Protein AF-A0ABD1DSJ3-F1 (afdb_monomer_lite)

Sequence (223 aa):
MASSSHGDGMSPSNWWNGEETVTYLQLLPKNRGSLLPKNPFIVSKSIQQHCGKIDNAYVEGKGTSMVLKVRGKRQVTALLKLTKLIDGTEIDILEHESKNQMRGVVSCGRSLDCTDEEILEGMKDQNVIARTCPKYIEEQEIAKIRQDQDVSFGEARRIFNAKHIQTYASTVNSESAVQQRLANAQKEESETVKALRQELAATKKALAELSGTLKELAQAKNA

pLDDT: mean 83.4, std 15.11, range [30.86, 97.12]

Structure (mmCIF, N/CA/C/O backbone):
data_AF-A0ABD1DSJ3-F1
#
_entry.id   AF-A0ABD1DSJ3-F1
#
loop_
_atom_site.group_PDB
_atom_site.id
_atom_site.type_symbol
_atom_site.label_atom_id
_atom_site.label_alt_id
_atom_site.label_comp_id
_atom_site.label_asym_id
_atom_site.label_entity_id
_atom_site.label_seq_id
_atom_site.pdbx_PDB_ins_code
_atom_site.Cartn_x
_atom_site.Cartn_y
_atom_site.Cartn_z
_atom_site.occupancy
_atom_site.B_iso_or_equiv
_atom_site.auth_seq_id
_atom_site.auth_comp_id
_atom_site.auth_asym_id
_atom_site.auth_atom_id
_atom_site.pdbx_PDB_model_num
ATOM 1 N N . MET A 1 1 ? -32.903 -41.858 -26.403 1.00 36.72 1 MET A N 1
ATOM 2 C CA . MET A 1 1 ? -33.315 -40.517 -25.942 1.00 36.72 1 MET A CA 1
ATOM 3 C C . MET A 1 1 ? -32.481 -40.193 -24.714 1.00 36.72 1 MET A C 1
ATOM 5 O O . MET A 1 1 ? -32.812 -40.645 -23.631 1.00 36.72 1 MET A O 1
ATOM 9 N N . ALA A 1 2 ? -31.322 -39.561 -24.908 1.00 30.86 2 ALA A N 1
ATOM 10 C CA . ALA A 1 2 ? -30.433 -39.188 -23.812 1.00 30.86 2 ALA A CA 1
ATOM 11 C C . ALA A 1 2 ? -30.796 -37.767 -23.376 1.00 30.86 2 ALA A C 1
ATOM 13 O O . ALA A 1 2 ? -30.590 -36.811 -24.119 1.00 30.86 2 ALA A O 1
ATOM 14 N N . SER A 1 3 ? -31.417 -37.652 -22.207 1.00 31.30 3 SER A N 1
ATOM 15 C CA . SER A 1 3 ? -31.731 -36.384 -21.559 1.00 31.30 3 SER A CA 1
ATOM 16 C C . SER A 1 3 ? -30.448 -35.790 -20.979 1.00 31.30 3 SER A C 1
ATOM 18 O O . SER A 1 3 ? -29.987 -36.206 -19.917 1.00 31.30 3 SER A O 1
ATOM 20 N N . SER A 1 4 ? -29.856 -34.832 -21.689 1.00 33.75 4 SER A N 1
ATOM 21 C CA . SER A 1 4 ? -28.769 -33.999 -21.176 1.00 33.75 4 SER A CA 1
ATOM 22 C C . SER A 1 4 ? -29.332 -33.013 -20.155 1.00 33.75 4 SER A C 1
ATOM 24 O O . SER A 1 4 ? -29.835 -31.947 -20.517 1.00 33.75 4 SER A O 1
ATOM 26 N N . SER A 1 5 ? -29.254 -33.377 -18.875 1.00 35.75 5 SER A N 1
ATOM 27 C CA . SER A 1 5 ? -29.409 -32.441 -17.765 1.00 35.75 5 SER A CA 1
ATOM 28 C C . SER A 1 5 ? -28.313 -31.384 -17.886 1.00 35.75 5 SER A C 1
ATOM 30 O O . SER A 1 5 ? -27.146 -31.644 -17.585 1.00 35.75 5 SER A O 1
ATOM 32 N N . HIS A 1 6 ? -28.686 -30.214 -18.398 1.00 38.00 6 HIS A N 1
ATOM 33 C CA . HIS A 1 6 ? -27.866 -29.018 -18.308 1.00 38.00 6 HIS A CA 1
ATOM 34 C C . HIS A 1 6 ? -27.678 -28.740 -16.819 1.00 38.00 6 HIS A C 1
ATOM 36 O O . HIS A 1 6 ? -28.652 -28.501 -16.113 1.00 38.00 6 HIS A O 1
ATOM 42 N N . GLY A 1 7 ? -26.442 -28.872 -16.336 1.00 33.94 7 GLY A N 1
ATOM 43 C CA . GLY A 1 7 ? -26.095 -28.468 -14.983 1.00 33.94 7 GLY A CA 1
ATOM 44 C C . GLY A 1 7 ? -26.404 -26.987 -14.851 1.00 33.94 7 GLY A C 1
ATOM 45 O O . GLY A 1 7 ? -25.761 -26.169 -15.509 1.00 33.94 7 GLY A O 1
ATOM 46 N N . ASP A 1 8 ? -27.424 -26.676 -14.055 1.00 39.62 8 ASP A N 1
ATOM 47 C CA . ASP A 1 8 ? -27.774 -25.317 -13.687 1.00 39.62 8 ASP A CA 1
ATOM 48 C C . ASP A 1 8 ? -26.516 -24.601 -13.201 1.00 39.62 8 ASP A C 1
ATOM 50 O O . ASP A 1 8 ? -25.846 -25.024 -12.252 1.00 39.62 8 ASP A O 1
ATOM 54 N N . GLY A 1 9 ? -26.171 -23.532 -13.918 1.00 41.00 9 GLY A N 1
ATOM 55 C CA . GLY A 1 9 ? -25.080 -22.649 -13.562 1.00 41.00 9 GLY A CA 1
ATOM 56 C C . GLY A 1 9 ? -25.275 -22.180 -12.128 1.00 41.00 9 GLY A C 1
ATOM 57 O O . GLY A 1 9 ? -26.295 -21.584 -11.786 1.00 41.00 9 GLY A O 1
ATOM 58 N N . MET A 1 10 ? -24.291 -22.469 -11.281 1.00 35.69 10 MET A N 1
ATOM 59 C CA . MET A 1 10 ? -24.248 -21.961 -9.918 1.00 35.69 10 MET A CA 1
ATOM 60 C C . MET A 1 10 ? -24.336 -20.432 -9.964 1.00 35.69 10 MET A C 1
ATOM 62 O O . MET A 1 10 ? -23.435 -19.763 -10.469 1.00 35.69 10 MET A O 1
ATOM 66 N N . SER A 1 11 ? -25.436 -19.884 -9.446 1.00 42.69 11 SER A N 1
ATOM 67 C CA . SER A 1 11 ? -25.604 -18.444 -9.259 1.00 42.69 11 SER A CA 1
ATOM 68 C C . SER A 1 11 ? -24.474 -17.900 -8.362 1.00 42.69 11 SER A C 1
ATOM 70 O O . SER A 1 11 ? -24.258 -18.451 -7.275 1.00 42.69 11 SER A O 1
ATOM 72 N N . PRO A 1 12 ? -23.783 -16.805 -8.744 1.00 43.81 12 PRO A N 1
ATOM 73 C CA . PRO A 1 12 ? -22.725 -16.172 -7.941 1.00 43.81 12 PRO A CA 1
ATOM 74 C C . PRO A 1 12 ? -23.177 -15.716 -6.544 1.00 43.81 12 PRO A C 1
ATOM 76 O O . PRO A 1 12 ? -22.347 -15.446 -5.676 1.00 43.81 12 PRO A O 1
ATOM 79 N N . SER A 1 13 ? -24.491 -15.646 -6.306 1.00 46.03 13 SER A N 1
ATOM 80 C CA . SER A 1 13 ? -25.087 -15.218 -5.039 1.00 46.03 13 SER A CA 1
ATOM 81 C C . SER A 1 13 ? -24.743 -16.120 -3.848 1.00 46.03 13 SER A C 1
ATOM 83 O O . SER A 1 13 ? -24.846 -15.669 -2.714 1.00 46.03 13 SER A O 1
ATOM 85 N N . ASN A 1 14 ? -24.306 -17.367 -4.070 1.00 38.97 14 ASN A N 1
ATOM 86 C CA . ASN A 1 14 ? -24.022 -18.311 -2.982 1.00 38.97 14 ASN A CA 1
ATOM 87 C C . ASN A 1 14 ? -22.562 -18.333 -2.496 1.00 38.97 14 ASN A C 1
ATOM 89 O O . ASN A 1 14 ? -22.267 -19.051 -1.543 1.00 38.97 14 ASN A O 1
ATOM 93 N N . TRP A 1 15 ? -21.650 -17.543 -3.077 1.00 44.47 15 TRP A N 1
ATOM 94 C CA . TRP A 1 15 ? -20.267 -17.420 -2.571 1.00 44.47 15 TRP A CA 1
ATOM 95 C C . TRP A 1 15 ? -20.141 -16.497 -1.345 1.00 44.47 15 TRP A C 1
ATOM 97 O O . TRP A 1 15 ? -19.102 -16.483 -0.696 1.00 44.47 15 TRP A O 1
ATOM 107 N N . TRP A 1 16 ? -21.205 -15.762 -1.009 1.00 47.31 16 TRP A N 1
ATOM 108 C CA . TRP A 1 16 ? -21.238 -14.739 0.047 1.00 47.31 16 TRP A CA 1
ATOM 109 C C . TRP A 1 16 ? -22.255 -15.022 1.160 1.00 47.31 16 TRP A C 1
ATOM 111 O O . TRP A 1 16 ? -22.590 -14.140 1.952 1.00 47.31 16 TRP A O 1
ATOM 121 N N . ASN A 1 17 ? -22.767 -16.248 1.245 1.00 37.56 17 ASN A N 1
ATOM 122 C CA . ASN A 1 17 ? -23.779 -16.584 2.238 1.00 37.56 17 ASN A CA 1
ATOM 123 C C . ASN A 1 17 ? -23.143 -16.842 3.614 1.00 37.56 17 ASN A C 1
ATOM 125 O O . ASN A 1 17 ? -22.767 -17.966 3.934 1.00 37.56 17 ASN A O 1
ATOM 129 N N . GLY A 1 18 ? -23.095 -15.798 4.448 1.00 43.25 18 GLY A N 1
ATOM 130 C CA . GLY A 1 18 ? -23.220 -15.946 5.904 1.00 43.25 18 GLY A CA 1
ATOM 131 C C . GLY A 1 18 ? -21.980 -15.732 6.774 1.00 43.25 18 GLY A C 1
ATOM 132 O O . GLY A 1 18 ? -22.093 -15.900 7.986 1.00 43.25 18 GLY A O 1
ATOM 133 N N . GLU A 1 19 ? -20.826 -15.335 6.235 1.00 50.72 19 GLU A N 1
ATOM 134 C CA . GLU A 1 19 ? -19.714 -14.915 7.097 1.00 50.72 19 GLU A CA 1
ATOM 135 C C . GLU A 1 19 ? -19.927 -13.479 7.589 1.00 50.72 19 GLU A C 1
ATOM 137 O O . GLU A 1 19 ? -20.197 -12.565 6.808 1.00 50.72 19 GLU A O 1
ATOM 142 N N . GLU A 1 20 ? -19.804 -13.275 8.903 1.00 58.31 20 GLU A N 1
ATOM 143 C CA . GLU A 1 20 ? -19.698 -11.947 9.505 1.00 58.31 20 GLU A CA 1
ATOM 144 C C . GLU A 1 20 ? -18.708 -11.096 8.699 1.00 58.31 20 GLU A C 1
ATOM 146 O O . GLU A 1 20 ? -17.534 -11.449 8.562 1.00 58.31 20 GLU A O 1
ATOM 151 N N . THR A 1 21 ? -19.200 -9.990 8.136 1.00 75.81 21 THR A N 1
ATOM 152 C CA . THR A 1 21 ? -18.418 -9.107 7.271 1.00 75.81 21 THR A CA 1
ATOM 153 C C . THR A 1 21 ? -17.174 -8.635 8.012 1.00 75.81 21 THR A C 1
ATOM 155 O O . THR A 1 21 ? -17.276 -7.885 8.984 1.00 75.81 21 THR A O 1
ATOM 158 N N . VAL A 1 22 ? -16.001 -9.072 7.556 1.00 87.62 22 VAL A N 1
ATOM 159 C CA . VAL A 1 22 ? -14.725 -8.612 8.098 1.00 87.62 22 VAL A CA 1
ATOM 160 C C . VAL A 1 22 ? -14.498 -7.171 7.649 1.00 87.62 22 VAL A C 1
ATOM 162 O O . VAL A 1 22 ? -14.456 -6.891 6.455 1.00 87.62 22 VAL A O 1
ATOM 165 N N . THR A 1 23 ? -14.301 -6.268 8.601 1.00 91.81 23 THR A N 1
ATOM 166 C CA . THR A 1 23 ? -13.900 -4.883 8.361 1.00 91.81 23 THR A CA 1
ATOM 167 C C . THR A 1 23 ? -12.488 -4.671 8.884 1.00 91.81 23 THR A C 1
ATOM 169 O O . THR A 1 23 ? -12.152 -5.033 10.017 1.00 91.81 23 THR A O 1
ATOM 172 N N . TYR A 1 24 ? -11.655 -4.067 8.050 1.00 94.19 24 TYR A N 1
ATOM 173 C CA . TYR A 1 24 ? -10.329 -3.599 8.405 1.00 94.19 24 TYR A CA 1
ATOM 174 C C . TYR A 1 24 ? -10.412 -2.123 8.783 1.00 94.19 24 TYR A C 1
ATOM 176 O O . TYR A 1 24 ? -10.890 -1.291 8.011 1.00 94.19 24 TYR A O 1
ATOM 184 N N . LEU A 1 25 ? -9.938 -1.798 9.979 1.00 95.00 25 LEU A N 1
ATOM 185 C CA . LEU A 1 25 ? -9.778 -0.429 10.450 1.00 95.00 25 LEU A CA 1
ATOM 186 C C . LEU A 1 25 ? -8.294 -0.090 10.530 1.00 95.00 25 LEU A C 1
ATOM 188 O O . LEU A 1 25 ? -7.461 -0.969 10.761 1.00 95.00 25 LEU A O 1
ATOM 192 N N . GLN A 1 26 ? -7.974 1.182 10.364 1.00 94.38 26 GLN A N 1
ATOM 193 C CA . GLN A 1 26 ? -6.635 1.719 10.506 1.00 94.38 26 GLN A CA 1
ATOM 194 C C . GLN A 1 26 ? -6.604 2.664 11.704 1.00 94.38 26 GLN A C 1
ATOM 196 O O . GLN A 1 26 ? -7.347 3.640 11.764 1.00 94.38 26 GLN A O 1
ATOM 201 N N . LEU A 1 27 ? -5.752 2.340 12.670 1.00 93.00 27 LEU A N 1
ATOM 202 C CA . LEU A 1 27 ? -5.469 3.147 13.845 1.00 93.00 27 LEU A CA 1
ATOM 203 C C . LEU A 1 27 ? -4.262 4.030 13.535 1.00 93.00 27 LEU A C 1
ATOM 205 O O . LEU A 1 27 ? -3.165 3.534 13.248 1.00 93.00 27 LEU A O 1
ATOM 209 N N . LEU A 1 28 ? -4.486 5.335 13.601 1.00 92.12 28 LEU A N 1
ATOM 210 C CA . LEU A 1 28 ? -3.524 6.382 13.300 1.00 92.12 28 LEU A CA 1
ATOM 211 C C . LEU A 1 28 ? -3.306 7.258 14.539 1.00 92.12 28 LEU A C 1
ATOM 213 O O . LEU A 1 28 ? -4.241 7.494 15.302 1.00 92.12 28 LEU A O 1
ATOM 217 N N . PRO A 1 29 ? -2.090 7.766 14.768 1.00 91.12 29 PRO A N 1
ATOM 218 C CA . PRO A 1 29 ? -1.880 8.828 15.734 1.00 91.12 29 PRO A CA 1
ATOM 219 C C . PRO A 1 29 ? -2.499 10.119 15.193 1.00 91.12 29 PRO A C 1
ATOM 221 O O . PRO A 1 29 ? -2.326 10.455 14.021 1.00 91.12 29 PRO A O 1
ATOM 224 N N . LYS A 1 30 ? -3.173 10.877 16.059 1.00 88.38 30 LYS A N 1
ATOM 225 C CA . LYS A 1 30 ? -3.840 12.124 15.654 1.00 88.38 30 LYS A CA 1
ATOM 226 C C . LYS A 1 30 ? -2.862 13.195 15.159 1.00 88.38 30 LYS A C 1
ATOM 228 O O . LYS A 1 30 ? -3.183 14.008 14.296 1.00 88.38 30 LYS A O 1
ATOM 233 N N . ASN A 1 31 ? -1.641 13.195 15.694 1.00 86.06 31 ASN A N 1
ATOM 234 C CA . ASN A 1 31 ? -0.585 14.089 15.236 1.00 86.06 31 ASN A CA 1
ATOM 235 C C . ASN A 1 31 ? 0.189 13.443 14.074 1.00 86.06 31 ASN A C 1
ATOM 237 O O . ASN A 1 31 ? 0.881 12.437 14.268 1.00 86.06 31 ASN A O 1
ATOM 241 N N . ARG A 1 32 ? 0.075 14.019 12.868 1.00 72.88 32 ARG A N 1
ATOM 242 C CA . ARG A 1 32 ? 0.749 13.505 11.664 1.00 72.88 32 ARG A CA 1
ATOM 243 C C . ARG A 1 32 ? 2.266 13.495 11.879 1.00 72.88 32 ARG A C 1
ATOM 245 O O . ARG A 1 32 ? 2.878 14.541 12.053 1.00 72.88 32 ARG A O 1
ATOM 252 N N . GLY A 1 33 ? 2.862 12.304 11.837 1.00 71.31 33 GLY A N 1
ATOM 253 C CA . GLY A 1 33 ? 4.301 12.090 12.039 1.00 71.31 33 GLY A CA 1
ATOM 254 C C . GLY A 1 33 ? 4.685 11.587 13.434 1.00 71.31 33 GLY A C 1
ATOM 255 O O . GLY A 1 33 ? 5.832 11.191 13.631 1.00 71.31 33 GLY A O 1
ATOM 256 N N . SER A 1 34 ? 3.742 11.534 14.382 1.00 78.38 34 SER A N 1
ATOM 257 C CA . SER A 1 34 ? 3.947 10.790 15.628 1.00 78.38 34 SER A CA 1
ATOM 258 C C . SER A 1 34 ? 3.938 9.284 15.361 1.00 78.38 34 SER A C 1
ATOM 260 O O . SER A 1 34 ? 3.337 8.809 14.400 1.00 78.38 34 SER A O 1
ATOM 262 N N . LEU A 1 35 ? 4.603 8.526 16.229 1.00 80.44 35 LEU A N 1
ATOM 263 C CA . LEU A 1 35 ? 4.524 7.069 16.248 1.00 80.44 35 LEU A CA 1
ATOM 264 C C . LEU A 1 35 ? 3.465 6.622 17.249 1.00 80.44 35 LEU A C 1
ATOM 266 O O . LEU A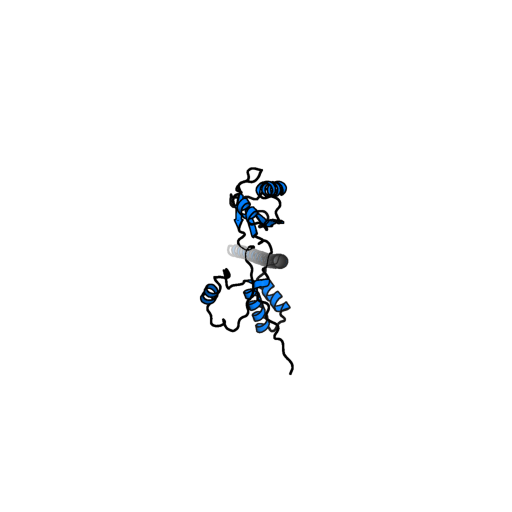 1 35 ? 3.175 7.325 18.222 1.00 80.44 35 LEU A O 1
ATOM 270 N N . LEU A 1 36 ? 2.914 5.435 17.018 1.00 83.44 36 LEU A N 1
ATOM 271 C CA . LEU A 1 36 ? 2.079 4.772 18.008 1.00 83.44 36 LEU A CA 1
ATOM 272 C C . LEU A 1 36 ? 2.926 4.284 19.193 1.00 83.44 36 LEU A C 1
ATOM 274 O O . LEU A 1 36 ? 4.138 4.075 19.042 1.00 83.44 36 LEU A O 1
ATOM 278 N N . PRO A 1 37 ? 2.315 4.079 20.376 1.00 82.94 37 PRO A N 1
ATOM 279 C CA . PRO A 1 37 ? 3.025 3.551 21.529 1.00 82.94 37 PRO A CA 1
ATOM 280 C C . PRO A 1 37 ? 3.753 2.253 21.170 1.00 82.94 37 PRO A C 1
ATOM 282 O O . PRO A 1 37 ? 3.149 1.298 20.685 1.00 82.94 37 PRO A O 1
ATOM 285 N N . LYS A 1 38 ? 5.062 2.194 21.452 1.00 81.81 38 LYS A N 1
ATOM 286 C CA . LYS A 1 38 ? 5.886 1.000 21.180 1.00 81.81 38 LYS A CA 1
ATOM 287 C C . LYS A 1 38 ? 5.405 -0.235 21.948 1.00 81.81 38 LYS A C 1
ATOM 289 O O . LYS A 1 38 ? 5.757 -1.352 21.588 1.00 81.81 38 LYS A O 1
ATOM 294 N N . ASN A 1 39 ? 4.641 -0.033 23.024 1.00 87.00 39 ASN A N 1
ATOM 295 C CA . ASN A 1 39 ? 4.123 -1.107 23.852 1.00 87.00 39 ASN A CA 1
ATOM 296 C C . ASN A 1 39 ? 2.794 -1.656 23.282 1.00 87.00 39 ASN A C 1
ATOM 298 O O . ASN A 1 39 ? 1.761 -0.987 23.392 1.00 87.00 39 ASN A O 1
ATOM 302 N N . PRO A 1 40 ? 2.768 -2.899 22.762 1.00 86.31 40 PRO A N 1
ATOM 303 C CA . PRO A 1 40 ? 1.563 -3.494 22.182 1.00 86.31 40 PRO A CA 1
ATOM 304 C C . PRO A 1 40 ? 0.466 -3.773 23.223 1.00 86.31 40 PRO A C 1
ATOM 306 O O . PRO A 1 40 ? -0.715 -3.877 22.877 1.00 86.31 40 PRO A O 1
ATOM 309 N N . PHE A 1 41 ? 0.817 -3.872 24.510 1.00 90.12 41 PHE A N 1
ATOM 310 C CA . PHE A 1 41 ? -0.150 -4.094 25.585 1.00 90.12 41 PHE A CA 1
ATOM 311 C C . PHE A 1 41 ? -1.022 -2.869 25.858 1.00 90.12 41 PHE A C 1
ATOM 313 O O . PHE A 1 41 ? -2.157 -3.028 26.295 1.00 90.12 41 PHE A O 1
ATOM 320 N N . ILE A 1 42 ? -0.528 -1.660 25.569 1.00 90.56 42 ILE A N 1
ATOM 321 C CA . ILE A 1 42 ? -1.322 -0.429 25.695 1.00 90.56 42 ILE A CA 1
ATOM 322 C C . ILE A 1 42 ? -2.456 -0.453 24.677 1.00 90.56 42 ILE A C 1
ATOM 324 O O . ILE A 1 42 ? -3.624 -0.289 25.032 1.00 90.56 42 ILE A O 1
ATOM 328 N N . VAL A 1 43 ? -2.114 -0.726 23.418 1.00 90.25 43 VAL A N 1
ATOM 329 C CA . VAL A 1 43 ? -3.083 -0.758 22.321 1.00 90.25 43 VAL A CA 1
ATOM 330 C C . VAL A 1 43 ? -4.068 -1.913 22.507 1.00 90.25 43 VAL A C 1
ATOM 332 O O . VAL A 1 43 ? -5.277 -1.699 22.476 1.00 90.25 43 VAL A O 1
ATOM 335 N N . SER A 1 44 ? -3.577 -3.124 22.789 1.00 91.50 44 SER A N 1
ATOM 336 C CA . SER A 1 44 ? -4.445 -4.298 22.967 1.00 91.50 44 SER A CA 1
ATOM 337 C C . SER A 1 44 ? -5.393 -4.173 24.161 1.00 91.50 44 SER A C 1
ATOM 339 O O . SER A 1 44 ? -6.576 -4.461 23.999 1.00 91.50 44 SER A O 1
ATOM 341 N N . LYS A 1 45 ? -4.934 -3.684 25.325 1.00 92.56 45 LYS A N 1
ATOM 342 C CA . LYS A 1 45 ? -5.820 -3.435 26.477 1.00 92.56 45 LYS A CA 1
ATOM 343 C C . LYS A 1 45 ? -6.841 -2.337 26.190 1.00 92.56 45 LYS A C 1
ATOM 345 O O . LYS A 1 45 ? -8.005 -2.520 26.530 1.00 92.56 45 LYS A O 1
ATOM 350 N N . SER A 1 46 ? -6.440 -1.244 25.534 1.00 92.44 46 SER A N 1
ATOM 351 C CA . SER A 1 46 ? -7.374 -0.166 25.161 1.00 92.44 46 SER A CA 1
ATOM 352 C C . SER A 1 46 ? -8.500 -0.685 24.266 1.00 92.44 46 SER A C 1
ATOM 354 O O . SER A 1 46 ? -9.675 -0.434 24.524 1.00 92.44 46 SER A O 1
ATOM 356 N N . ILE A 1 47 ? -8.145 -1.467 23.243 1.00 92.88 47 ILE A N 1
ATOM 357 C CA . ILE A 1 47 ? -9.104 -2.076 22.314 1.00 92.88 47 ILE A CA 1
ATOM 358 C C . ILE A 1 47 ? -9.996 -3.081 23.050 1.00 92.88 47 ILE A C 1
ATOM 360 O O . ILE A 1 47 ? -11.221 -3.015 22.944 1.00 92.88 47 ILE A O 1
ATOM 364 N N . GLN A 1 48 ? -9.400 -3.978 23.840 1.00 93.06 48 GLN A N 1
ATOM 365 C CA . GLN A 1 48 ? -10.135 -5.010 24.569 1.00 93.06 48 GLN A CA 1
ATOM 366 C C . GLN A 1 48 ? -11.134 -4.414 25.567 1.00 93.06 48 GLN A C 1
ATOM 368 O O . GLN A 1 48 ? -12.241 -4.933 25.696 1.00 93.06 48 GLN A O 1
ATOM 373 N N . GLN A 1 49 ? -10.774 -3.316 26.236 1.00 91.44 49 GLN A N 1
ATOM 374 C CA . GLN A 1 49 ? -11.662 -2.600 27.149 1.00 91.44 49 GLN A CA 1
ATOM 375 C C . GLN A 1 49 ? -12.844 -1.943 26.422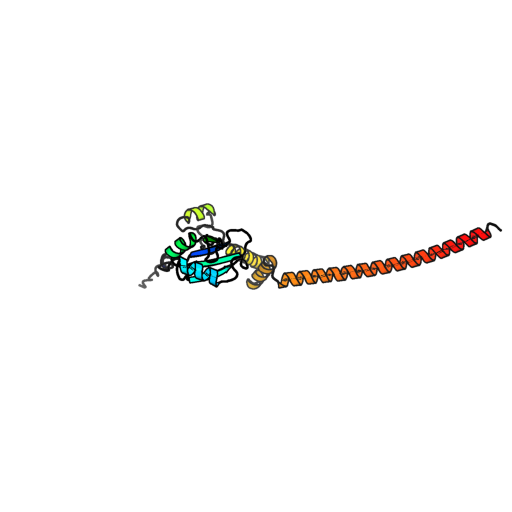 1.00 91.44 49 GLN A C 1
ATOM 377 O O . GLN A 1 49 ? -13.937 -1.887 26.979 1.00 91.44 49 GLN A O 1
ATOM 382 N N . HIS A 1 50 ? -12.647 -1.449 25.195 1.00 88.88 50 HIS A N 1
ATOM 383 C CA . HIS A 1 50 ? -13.679 -0.702 24.477 1.00 88.88 50 HIS A CA 1
ATOM 384 C C . HIS A 1 50 ? -14.640 -1.585 23.664 1.00 88.88 50 HIS A C 1
ATOM 386 O O . HIS A 1 50 ? -15.843 -1.330 23.646 1.00 88.88 50 HIS A O 1
ATOM 392 N N . CYS A 1 51 ? -14.138 -2.627 22.991 1.00 89.56 51 CYS A N 1
ATOM 393 C CA . CYS A 1 51 ? -14.946 -3.470 22.097 1.00 89.56 51 CYS A CA 1
ATOM 394 C C . CYS A 1 51 ? -14.796 -4.984 22.328 1.00 89.56 51 CYS A C 1
ATOM 396 O O . CYS A 1 51 ? -15.346 -5.783 21.562 1.00 89.56 51 CYS A O 1
ATOM 398 N N . GLY A 1 52 ? -14.050 -5.404 23.351 1.00 89.62 52 GLY A N 1
ATOM 399 C CA . GLY A 1 52 ? -13.730 -6.810 23.586 1.00 89.62 52 GLY A CA 1
ATOM 400 C C . GLY A 1 52 ? -12.650 -7.347 22.644 1.00 89.62 52 GLY A C 1
ATOM 401 O O . GLY A 1 52 ? -11.906 -6.600 22.008 1.00 89.62 52 GLY A O 1
ATOM 402 N N . LYS A 1 53 ? -12.539 -8.677 22.569 1.00 91.06 53 LYS A N 1
ATOM 403 C CA . LYS A 1 53 ? -11.540 -9.351 21.730 1.00 91.06 53 LYS A CA 1
ATOM 404 C C . LYS A 1 53 ? -11.861 -9.145 20.242 1.00 91.06 53 LYS A C 1
ATOM 406 O O . LYS A 1 53 ? -12.983 -9.399 19.809 1.00 91.06 53 LYS A O 1
ATOM 411 N N . ILE A 1 54 ? -10.860 -8.713 19.480 1.00 92.56 54 ILE A N 1
ATOM 412 C CA . ILE A 1 54 ? -10.908 -8.588 18.014 1.00 92.56 54 ILE A CA 1
ATOM 413 C C . ILE A 1 54 ? -10.222 -9.787 17.340 1.00 92.56 54 ILE A C 1
ATOM 415 O O . ILE A 1 54 ? -9.531 -10.554 18.012 1.00 92.56 54 ILE A O 1
ATOM 419 N N . ASP A 1 55 ? -10.414 -9.951 16.026 1.00 91.50 55 ASP A N 1
ATOM 420 C CA . ASP A 1 55 ? -9.881 -11.093 15.264 1.00 91.50 55 ASP A CA 1
ATOM 421 C C . ASP A 1 55 ? -8.352 -11.017 15.160 1.00 91.50 55 ASP A C 1
ATOM 423 O O . ASP A 1 55 ? -7.650 -11.965 15.507 1.00 91.50 55 ASP A O 1
ATOM 427 N N . ASN A 1 56 ? -7.820 -9.872 14.716 1.00 91.31 56 ASN A N 1
ATOM 428 C CA . ASN A 1 56 ? -6.376 -9.671 14.611 1.00 91.31 56 ASN A CA 1
ATOM 429 C C . ASN A 1 56 ? -5.989 -8.184 14.653 1.00 91.31 56 ASN A C 1
ATOM 431 O O . ASN A 1 56 ? -6.779 -7.324 14.267 1.00 91.31 56 ASN A O 1
ATOM 435 N N . ALA A 1 57 ? -4.758 -7.887 15.066 1.00 92.00 57 ALA A N 1
ATOM 436 C CA . ALA A 1 57 ? -4.160 -6.562 14.960 1.00 92.00 57 ALA A CA 1
ATOM 437 C C . ALA A 1 57 ? -2.668 -6.667 14.635 1.00 92.00 57 ALA A C 1
ATOM 439 O O . ALA A 1 57 ? -1.949 -7.451 15.253 1.00 92.00 57 ALA A O 1
ATOM 440 N N . TYR A 1 58 ? -2.195 -5.860 13.689 1.00 91.81 58 TYR A N 1
ATOM 441 C CA . TYR A 1 58 ? -0.783 -5.827 13.307 1.00 91.81 58 TYR A CA 1
ATOM 442 C C . TYR A 1 58 ? -0.346 -4.420 12.900 1.00 91.81 58 TYR A C 1
ATOM 444 O O . TYR A 1 58 ? -1.162 -3.552 12.607 1.00 91.81 58 TYR A O 1
ATOM 452 N N . VAL A 1 59 ? 0.962 -4.185 12.911 1.00 90.44 59 VAL A N 1
ATOM 453 C CA . VAL A 1 59 ? 1.558 -2.878 12.617 1.00 90.44 59 VAL A CA 1
ATOM 454 C C . VAL A 1 59 ? 1.705 -2.674 11.108 1.00 90.44 59 VAL A C 1
ATOM 456 O O . VAL A 1 59 ? 2.090 -3.594 10.388 1.00 90.44 59 VAL A O 1
ATOM 459 N N . GLU A 1 60 ? 1.450 -1.457 10.636 1.00 89.88 60 GLU A N 1
ATOM 460 C CA . GLU A 1 60 ? 1.613 -1.030 9.246 1.00 89.88 60 GLU A CA 1
ATOM 461 C C . GLU A 1 60 ? 2.431 0.275 9.169 1.00 89.88 60 GLU A C 1
ATOM 463 O O . GLU A 1 60 ? 2.600 1.002 10.152 1.00 89.88 60 GLU A O 1
ATOM 468 N N . GLY A 1 61 ? 3.033 0.554 8.009 1.00 82.06 61 GLY A N 1
ATOM 469 C CA . GLY A 1 61 ? 3.773 1.803 7.788 1.00 82.06 61 GLY A CA 1
ATOM 470 C C . GLY A 1 61 ? 5.021 1.968 8.665 1.00 82.06 61 GLY A C 1
ATOM 471 O O . GLY A 1 61 ? 5.323 3.069 9.106 1.00 82.06 61 GLY A O 1
ATOM 472 N N . LYS A 1 62 ? 5.757 0.884 8.951 1.00 81.44 62 LYS A N 1
ATOM 473 C CA . LYS A 1 62 ? 6.946 0.892 9.836 1.00 81.44 62 LYS A CA 1
ATOM 474 C C . LYS A 1 62 ? 6.659 1.382 11.271 1.00 81.44 62 LYS A C 1
ATOM 476 O O . LYS A 1 62 ? 7.559 1.900 11.926 1.00 81.44 62 LYS A O 1
ATOM 481 N N . GLY A 1 63 ? 5.432 1.218 11.772 1.00 79.88 63 GLY A N 1
ATOM 482 C CA . GLY A 1 63 ? 5.067 1.644 13.134 1.00 79.88 63 GLY A CA 1
ATOM 483 C C . GLY A 1 63 ? 4.307 2.962 13.216 1.00 79.88 63 GLY A C 1
ATOM 484 O O . GLY A 1 63 ? 3.980 3.397 14.318 1.00 79.88 63 GLY A O 1
ATOM 485 N N . THR A 1 64 ? 4.011 3.592 12.078 1.00 85.62 64 THR A N 1
ATOM 486 C CA . THR A 1 64 ? 3.188 4.808 12.040 1.00 85.62 64 THR A CA 1
ATOM 487 C C . THR A 1 64 ? 1.703 4.516 12.204 1.00 85.62 64 THR A C 1
ATOM 489 O O . THR A 1 64 ? 0.968 5.389 12.651 1.00 85.62 64 THR A O 1
ATOM 492 N N . SER A 1 65 ? 1.250 3.309 11.860 1.00 90.00 65 SER A N 1
ATOM 493 C CA . SER A 1 65 ? -0.157 2.922 11.955 1.00 90.00 65 SER A CA 1
ATOM 494 C C . SER A 1 65 ? -0.317 1.459 12.361 1.00 90.00 65 SER A C 1
ATOM 496 O O . SER A 1 65 ? 0.630 0.668 12.316 1.00 90.00 65 SER A O 1
ATOM 498 N N . MET A 1 66 ? -1.518 1.089 12.792 1.00 91.38 66 MET A N 1
ATOM 499 C CA . MET A 1 66 ? -1.886 -0.297 13.072 1.00 91.38 66 MET A CA 1
ATOM 500 C C . MET A 1 66 ? -3.171 -0.658 12.341 1.00 91.38 66 MET A C 1
ATOM 502 O O . MET A 1 66 ? -4.112 0.126 12.307 1.00 91.38 66 MET A O 1
ATOM 506 N N . VAL A 1 67 ? -3.228 -1.867 11.799 1.00 94.06 67 VAL A N 1
ATOM 507 C CA . VAL A 1 67 ? -4.423 -2.418 11.166 1.00 94.06 67 VAL A CA 1
ATOM 508 C C . VAL A 1 67 ? -5.147 -3.306 12.161 1.00 94.06 67 VAL A C 1
ATOM 510 O O . VAL A 1 67 ? -4.537 -4.185 12.772 1.00 94.06 67 VAL A O 1
ATOM 513 N N . LEU A 1 68 ? -6.454 -3.101 12.294 1.00 94.12 68 LEU A N 1
ATOM 514 C CA . LEU A 1 68 ? -7.349 -3.878 13.142 1.00 94.12 68 LEU A CA 1
ATOM 515 C C . LEU A 1 68 ? -8.322 -4.654 12.255 1.00 94.12 68 LEU A C 1
ATOM 517 O O . LEU A 1 68 ? -9.066 -4.060 11.480 1.00 94.12 68 LEU A O 1
ATOM 521 N N . LYS A 1 69 ? -8.331 -5.980 12.374 1.00 94.00 69 LYS A N 1
ATOM 522 C CA . LYS A 1 69 ? -9.275 -6.867 11.693 1.00 94.00 69 LYS A CA 1
ATOM 523 C C . LYS A 1 69 ? -10.424 -7.198 12.643 1.00 94.00 69 LYS A C 1
ATOM 525 O O . LYS A 1 69 ? -10.206 -7.783 13.708 1.00 94.00 69 LYS A O 1
ATOM 530 N N . VAL A 1 70 ? -11.643 -6.834 12.257 1.00 93.19 70 VAL A N 1
ATOM 531 C CA . VAL A 1 70 ? -12.834 -6.893 13.114 1.00 93.19 70 VAL A CA 1
ATOM 532 C C . VAL A 1 70 ? -13.975 -7.563 12.351 1.00 93.19 70 VAL A C 1
ATOM 534 O O . VAL A 1 70 ? -14.197 -7.234 11.195 1.00 93.19 70 VAL A O 1
ATOM 537 N N . ARG A 1 71 ? -14.704 -8.504 12.965 1.00 89.06 71 ARG A N 1
ATOM 538 C CA . ARG A 1 71 ? -15.830 -9.208 12.307 1.00 89.06 71 ARG A CA 1
ATOM 539 C C . ARG A 1 71 ? -17.207 -8.639 12.669 1.00 89.06 71 ARG A C 1
ATOM 541 O O . ARG A 1 71 ? -18.153 -8.742 11.899 1.00 89.06 71 ARG A O 1
ATOM 548 N N . GLY A 1 72 ? -17.329 -7.983 13.825 1.00 87.94 72 GLY A N 1
ATOM 549 C CA . GLY A 1 72 ? -18.606 -7.465 14.312 1.00 87.94 72 GLY A CA 1
ATOM 550 C C . GLY A 1 72 ? -18.841 -5.986 14.001 1.00 87.94 72 GLY A C 1
ATOM 551 O O . GLY A 1 72 ? -18.072 -5.128 14.434 1.00 87.94 72 GLY A O 1
ATOM 552 N N . LYS A 1 73 ? -19.990 -5.650 13.398 1.00 88.62 73 LYS A N 1
ATOM 553 C CA . LYS A 1 73 ? -20.413 -4.249 13.168 1.00 88.62 73 LYS A CA 1
ATOM 554 C C . LYS A 1 73 ? -20.454 -3.416 14.455 1.00 88.62 73 LYS A C 1
ATOM 556 O O . LYS A 1 73 ? -20.018 -2.273 14.467 1.00 88.62 73 LYS A O 1
ATOM 561 N N . ARG A 1 74 ? -20.919 -4.005 15.567 1.00 90.25 74 ARG A N 1
ATOM 562 C CA . ARG A 1 74 ? -20.949 -3.339 16.886 1.00 90.25 74 ARG A CA 1
ATOM 563 C C . ARG A 1 74 ? -19.551 -2.937 17.358 1.00 90.25 74 ARG A C 1
ATOM 565 O O . ARG A 1 74 ? -19.379 -1.848 17.893 1.00 90.25 74 ARG A O 1
ATOM 572 N N . GLN A 1 75 ? -18.566 -3.810 17.141 1.00 91.94 75 GLN A N 1
ATOM 573 C CA . GLN A 1 75 ? -17.175 -3.549 17.505 1.00 91.94 75 GLN A CA 1
ATOM 574 C C . GLN A 1 75 ? -16.581 -2.456 16.620 1.00 91.94 75 GLN A C 1
ATOM 576 O O . GLN A 1 75 ? -15.928 -1.559 17.138 1.00 91.94 75 GLN A O 1
ATOM 581 N N . VAL A 1 76 ? -16.867 -2.486 15.314 1.00 92.31 76 VAL A N 1
ATOM 582 C CA . VAL A 1 76 ? -16.445 -1.440 14.371 1.00 92.31 76 VAL A CA 1
ATOM 583 C C . VAL A 1 76 ? -16.980 -0.074 14.797 1.00 92.31 76 VAL A C 1
ATOM 585 O O . VAL A 1 76 ? -16.202 0.858 14.977 1.00 92.31 76 VAL A O 1
ATOM 588 N N . THR A 1 77 ? -18.287 0.047 15.046 1.00 92.94 77 THR A N 1
ATOM 589 C CA . THR A 1 77 ? -18.891 1.321 15.470 1.00 92.94 77 THR A CA 1
ATOM 590 C C . THR A 1 77 ? -18.365 1.808 16.821 1.00 92.94 77 THR A C 1
ATOM 592 O O . THR A 1 77 ? -18.279 3.015 17.034 1.00 92.94 77 THR A O 1
ATOM 595 N N . ALA A 1 78 ? -18.025 0.900 17.741 1.00 92.69 78 ALA A N 1
ATOM 596 C CA . ALA A 1 78 ? -17.373 1.266 18.996 1.00 92.69 78 ALA A CA 1
ATOM 597 C C . ALA A 1 78 ? -15.955 1.799 18.735 1.00 92.69 78 ALA A C 1
ATOM 599 O O . ALA A 1 78 ? -15.623 2.899 19.159 1.00 92.69 78 ALA A O 1
ATOM 600 N N . LEU A 1 79 ? -15.144 1.072 17.963 1.00 93.31 79 LEU A N 1
ATOM 601 C CA . LEU A 1 79 ? -13.768 1.463 17.653 1.00 93.31 79 LEU A CA 1
ATOM 602 C C . LEU A 1 79 ? -13.677 2.793 16.902 1.00 93.31 79 LEU A C 1
ATOM 604 O O . LEU A 1 79 ? -12.821 3.601 17.234 1.00 93.31 79 LEU A O 1
ATOM 608 N N . LEU A 1 80 ? -14.589 3.080 15.972 1.00 94.12 80 LEU A N 1
ATOM 609 C CA . LEU A 1 80 ? -14.629 4.376 15.280 1.00 94.12 80 LEU A CA 1
ATOM 610 C C . LEU A 1 80 ? -14.876 5.570 16.226 1.00 94.12 80 LEU A C 1
ATOM 612 O O . LEU A 1 80 ? -14.577 6.705 15.871 1.00 94.12 80 LEU A O 1
ATOM 616 N N . LYS A 1 81 ? -15.416 5.341 17.431 1.00 93.50 81 LYS A N 1
ATOM 617 C CA . LYS A 1 81 ? -15.626 6.383 18.454 1.00 93.50 81 LYS A CA 1
ATOM 618 C C . LYS A 1 81 ? -14.449 6.515 19.426 1.00 93.50 81 LYS A C 1
ATOM 620 O O . LYS A 1 81 ? -14.437 7.440 20.239 1.00 93.50 81 LYS A O 1
ATOM 625 N N . LEU A 1 82 ? -13.487 5.593 19.383 1.00 91.44 82 LEU A N 1
ATOM 626 C CA . LEU A 1 82 ? -12.338 5.587 20.280 1.00 91.44 82 LEU A CA 1
ATOM 627 C C . LEU A 1 82 ? -11.311 6.628 19.821 1.00 91.44 82 LEU A C 1
ATOM 629 O O . LEU A 1 82 ? -10.691 6.477 18.775 1.00 91.44 82 LEU A O 1
ATOM 633 N N . THR A 1 83 ? -11.107 7.659 20.641 1.00 91.75 83 THR A N 1
ATOM 634 C CA . THR A 1 83 ? -10.206 8.786 20.331 1.00 91.75 83 THR A CA 1
ATOM 635 C C . THR A 1 83 ? -8.948 8.832 21.198 1.00 91.75 83 THR A C 1
ATOM 637 O O . THR A 1 83 ? -8.013 9.577 20.903 1.00 91.75 83 THR A O 1
ATOM 640 N N . LYS A 1 84 ? -8.904 8.062 22.295 1.00 92.12 84 LYS A N 1
ATOM 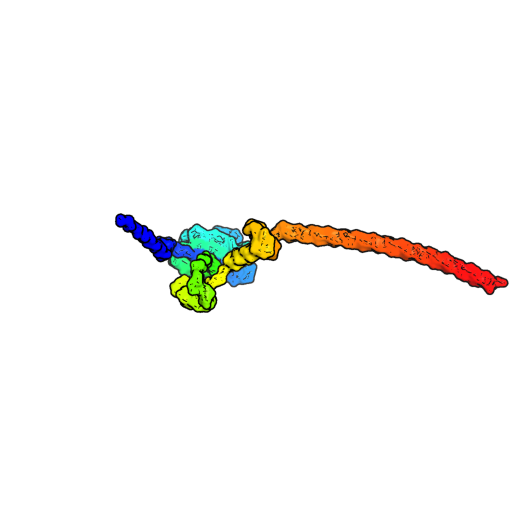641 C CA . LYS A 1 84 ? -7.774 8.030 23.234 1.00 92.12 84 LYS A CA 1
ATOM 642 C C . LYS A 1 84 ? -7.484 6.614 23.713 1.00 92.12 84 LYS A C 1
ATOM 644 O O . LYS A 1 84 ? -8.406 5.844 23.978 1.00 92.12 84 LYS A O 1
ATOM 649 N N . LEU A 1 85 ? -6.201 6.295 23.847 1.00 90.56 85 LEU A N 1
ATOM 650 C CA . LEU A 1 85 ? -5.718 5.061 24.470 1.00 90.56 85 LEU A CA 1
ATOM 651 C C . LEU A 1 85 ? -5.630 5.204 26.000 1.00 90.56 85 LEU A C 1
ATOM 653 O O . LEU A 1 85 ? -5.757 6.300 26.548 1.00 90.56 85 LEU A O 1
ATOM 657 N N . ILE A 1 86 ? -5.374 4.092 26.697 1.00 89.50 86 ILE A N 1
ATOM 658 C CA . ILE A 1 86 ? -5.254 4.060 28.169 1.00 89.50 86 ILE A CA 1
ATOM 659 C C . ILE A 1 86 ? -4.102 4.913 28.725 1.00 89.50 86 ILE A C 1
ATOM 661 O O . ILE A 1 86 ? -4.121 5.266 29.898 1.00 89.50 86 ILE A O 1
ATOM 665 N N . ASP A 1 87 ? -3.099 5.229 27.907 1.00 88.19 87 ASP A N 1
ATOM 666 C CA . ASP A 1 87 ? -1.954 6.072 28.274 1.00 88.19 87 ASP A CA 1
ATOM 667 C C . ASP A 1 87 ? -2.186 7.564 27.973 1.00 88.19 87 ASP A C 1
ATOM 669 O O . ASP A 1 87 ? -1.301 8.386 28.196 1.00 88.19 87 ASP A O 1
ATOM 673 N N . GLY A 1 88 ? -3.372 7.919 27.467 1.00 85.88 88 GLY A N 1
ATOM 674 C CA . GLY A 1 88 ? -3.717 9.280 27.066 1.00 85.88 88 GLY A CA 1
ATOM 675 C C . GLY A 1 88 ? -3.295 9.654 25.643 1.00 85.88 88 GLY A C 1
ATOM 676 O O . GLY A 1 88 ? -3.571 10.781 25.228 1.00 85.88 88 GLY A O 1
ATOM 677 N N . THR A 1 89 ? -2.681 8.743 24.877 1.00 88.56 89 THR A N 1
ATOM 678 C CA . THR A 1 89 ? -2.323 8.990 23.472 1.00 88.56 89 THR A CA 1
ATOM 679 C C . THR A 1 89 ? -3.579 9.233 22.638 1.00 88.56 89 THR A C 1
ATOM 681 O O . THR A 1 89 ? -4.488 8.400 22.623 1.00 88.56 89 THR A O 1
ATOM 684 N N . GLU A 1 90 ? -3.624 10.362 21.926 1.00 91.25 90 GLU A N 1
ATOM 685 C CA . GLU A 1 90 ? -4.723 10.686 21.012 1.00 91.25 90 GLU A CA 1
ATOM 686 C C . GLU A 1 90 ? -4.553 9.958 19.676 1.00 91.25 90 GLU A C 1
ATOM 688 O O . GLU A 1 90 ? -3.508 10.046 19.020 1.00 91.25 90 GLU A O 1
ATOM 693 N N . ILE A 1 91 ? -5.601 9.249 19.275 1.00 93.06 91 ILE A N 1
ATOM 694 C CA . ILE A 1 91 ? -5.632 8.412 18.078 1.00 93.06 91 ILE A CA 1
ATOM 695 C C . ILE A 1 91 ? -6.889 8.706 17.262 1.00 93.06 91 ILE A C 1
ATOM 697 O O . ILE A 1 91 ? -7.906 9.115 17.817 1.00 93.06 91 ILE A O 1
ATOM 701 N N . ASP A 1 92 ? -6.812 8.429 15.967 1.00 93.38 92 ASP A N 1
ATOM 702 C CA . ASP A 1 92 ? -7.946 8.398 15.054 1.00 93.38 92 ASP A CA 1
ATOM 703 C C . ASP A 1 92 ? -8.058 6.988 14.465 1.00 93.38 92 ASP A C 1
ATOM 705 O O . ASP A 1 92 ? -7.069 6.410 14.004 1.00 93.38 92 ASP A O 1
ATOM 709 N N . ILE A 1 93 ? -9.262 6.416 14.496 1.00 94.19 93 ILE A N 1
ATOM 710 C CA . ILE A 1 93 ? -9.555 5.121 13.877 1.00 94.19 93 ILE A CA 1
ATOM 711 C C . ILE A 1 93 ? -10.449 5.361 12.666 1.00 94.19 93 ILE A C 1
ATOM 713 O O . ILE A 1 93 ? -11.547 5.897 12.799 1.00 94.19 93 ILE A O 1
ATOM 717 N N . LEU A 1 94 ? -9.977 4.945 11.494 1.00 93.81 94 LEU A N 1
ATOM 718 C CA . LEU A 1 94 ? -10.669 5.102 10.215 1.00 93.81 94 LEU A CA 1
ATOM 719 C C . LEU A 1 94 ? -10.865 3.745 9.539 1.00 93.81 94 LEU A C 1
ATOM 721 O O . LEU A 1 94 ? -10.187 2.770 9.863 1.00 93.81 94 LEU A O 1
ATOM 725 N N . GLU A 1 95 ? -11.786 3.668 8.584 1.00 92.81 95 GLU A N 1
ATOM 726 C CA . GLU A 1 95 ? -11.868 2.501 7.708 1.00 92.81 95 GLU A CA 1
ATOM 727 C C . GLU A 1 95 ? -10.618 2.408 6.835 1.00 92.81 95 GLU A C 1
ATOM 729 O O . GLU A 1 95 ? -10.138 3.402 6.293 1.00 92.81 95 GLU A O 1
ATOM 734 N N . HIS A 1 96 ? -10.073 1.202 6.705 1.00 92.50 96 HIS A N 1
ATOM 735 C CA . HIS A 1 96 ? -8.863 1.005 5.929 1.00 92.50 96 HIS A CA 1
ATOM 736 C C . HIS A 1 96 ? -9.150 1.169 4.433 1.00 92.50 96 HIS A C 1
ATOM 738 O O . HIS A 1 96 ? -9.864 0.362 3.836 1.00 92.50 96 HIS A O 1
ATOM 744 N N . GLU A 1 97 ? -8.485 2.139 3.806 1.00 84.69 97 GLU A N 1
ATOM 745 C CA . GLU A 1 97 ? -8.748 2.556 2.422 1.00 84.69 97 GLU A CA 1
ATOM 746 C C . GLU A 1 97 ? -8.651 1.400 1.412 1.00 84.69 97 GLU A C 1
ATOM 748 O O . GLU A 1 97 ? -9.529 1.228 0.575 1.00 84.69 97 GLU A O 1
ATOM 753 N N . SER A 1 98 ? -7.606 0.568 1.502 1.00 83.56 98 SER A N 1
ATOM 754 C CA . SER A 1 98 ? -7.340 -0.486 0.510 1.00 83.56 98 SER A CA 1
ATOM 755 C C . SER A 1 98 ? -7.733 -1.914 0.910 1.00 83.56 98 SER A C 1
ATOM 757 O O . SER A 1 98 ? -7.890 -2.752 0.022 1.00 83.56 98 SER A O 1
ATOM 759 N N . LYS A 1 99 ? -7.873 -2.230 2.208 1.00 84.81 99 LYS A N 1
ATOM 760 C CA . LYS A 1 99 ? -8.150 -3.603 2.688 1.00 84.81 99 LYS A CA 1
ATOM 761 C C . LYS A 1 99 ? -9.634 -3.946 2.778 1.00 84.81 99 LYS A C 1
ATOM 763 O O . LYS A 1 99 ? -9.966 -5.124 2.825 1.00 84.81 99 LYS A O 1
ATOM 768 N N . ASN A 1 100 ? -10.508 -2.943 2.749 1.00 87.25 100 ASN A N 1
ATOM 769 C CA . ASN A 1 100 ? -11.958 -3.138 2.668 1.00 87.25 100 ASN A CA 1
ATOM 770 C C . ASN A 1 100 ? -12.464 -3.265 1.223 1.00 87.25 100 ASN A C 1
ATOM 772 O O . ASN A 1 100 ? -13.666 -3.254 0.985 1.00 87.25 100 ASN A O 1
ATOM 776 N N . GLN A 1 101 ? -11.555 -3.378 0.253 1.00 83.69 101 GLN A N 1
ATOM 777 C CA . GLN A 1 101 ? -11.878 -3.512 -1.161 1.00 83.69 101 GLN A CA 1
ATOM 778 C C . GLN A 1 101 ? -11.447 -4.887 -1.666 1.00 83.69 101 GLN A C 1
ATOM 780 O O . GLN A 1 101 ? -10.358 -5.371 -1.349 1.00 83.69 101 GLN A O 1
ATOM 785 N N . MET A 1 102 ? -12.277 -5.492 -2.510 1.00 78.69 102 MET A N 1
ATOM 786 C CA . MET A 1 102 ? -11.921 -6.703 -3.243 1.00 78.69 102 MET A CA 1
ATOM 787 C C . MET A 1 102 ? -11.570 -6.349 -4.683 1.00 78.69 102 MET A C 1
ATOM 789 O O . MET A 1 102 ? -12.132 -5.424 -5.265 1.00 78.69 102 MET A O 1
ATOM 793 N N . ARG A 1 103 ? -10.627 -7.089 -5.264 1.00 80.19 103 ARG A N 1
ATOM 794 C CA . ARG A 1 103 ? -10.215 -6.913 -6.660 1.00 80.19 103 ARG A CA 1
ATOM 795 C C . ARG A 1 103 ? -10.452 -8.218 -7.401 1.00 80.19 103 ARG A C 1
ATOM 797 O O . ARG A 1 103 ? -10.052 -9.274 -6.916 1.00 80.19 103 ARG A O 1
ATOM 804 N N . GLY A 1 104 ? -11.070 -8.130 -8.571 1.00 77.19 104 GLY A N 1
ATOM 805 C CA . GLY A 1 104 ? -11.353 -9.265 -9.445 1.00 77.19 104 GLY A CA 1
ATOM 806 C C . GLY A 1 104 ? -11.134 -8.900 -10.908 1.00 77.19 104 GLY A C 1
ATOM 807 O O . GLY A 1 104 ? -11.036 -7.723 -11.251 1.00 77.19 104 GLY A O 1
ATOM 808 N N . VAL A 1 105 ? -11.033 -9.918 -11.759 1.00 78.12 105 VAL A N 1
ATOM 809 C CA . VAL A 1 105 ? -10.996 -9.760 -13.217 1.00 78.12 105 VAL A CA 1
ATOM 810 C C . VAL A 1 105 ? -12.258 -10.404 -13.771 1.00 78.12 105 VAL A C 1
ATOM 812 O O . VAL A 1 105 ? -12.546 -11.558 -13.461 1.00 78.12 105 VAL A O 1
ATOM 815 N N . VAL A 1 106 ? -13.003 -9.654 -14.578 1.00 78.00 106 VAL A N 1
ATOM 816 C CA . VAL A 1 106 ? -14.192 -10.141 -15.280 1.00 78.00 106 VAL A CA 1
ATOM 817 C C . VAL A 1 106 ? -13.873 -10.178 -16.768 1.00 78.00 106 VAL A C 1
ATOM 819 O O . VAL A 1 106 ? -13.490 -9.167 -17.351 1.00 78.00 106 VAL A O 1
ATOM 822 N N . SER A 1 107 ? -14.022 -11.348 -17.384 1.00 77.75 107 SER A N 1
ATOM 823 C CA . SER A 1 107 ? -13.844 -11.526 -18.825 1.00 77.75 107 SER A CA 1
ATOM 824 C C . SER A 1 107 ? -15.210 -11.603 -19.497 1.00 77.75 107 SER A C 1
ATOM 826 O O . SER A 1 107 ? -15.939 -12.575 -19.315 1.00 77.75 107 SER A O 1
ATOM 828 N N . CYS A 1 108 ? -15.562 -10.584 -20.280 1.00 79.06 108 CYS A N 1
ATOM 829 C CA . CYS A 1 108 ? -16.809 -10.541 -21.037 1.00 79.06 108 CYS A CA 1
ATOM 830 C C . CYS A 1 108 ? -16.550 -9.993 -22.445 1.00 79.06 108 CYS A C 1
ATOM 832 O O . CYS A 1 108 ? -16.102 -8.862 -22.600 1.00 79.06 108 CYS A O 1
ATOM 834 N N . GLY A 1 109 ? -16.850 -10.789 -23.476 1.00 82.12 109 GLY A N 1
ATOM 835 C CA . GLY A 1 109 ? -16.691 -10.373 -24.875 1.00 82.12 109 GLY A CA 1
ATOM 836 C C . GLY A 1 109 ? -17.785 -9.425 -25.378 1.00 82.12 109 GLY A C 1
ATOM 837 O O . GLY A 1 109 ? -17.624 -8.819 -26.427 1.00 82.12 109 GLY A O 1
ATOM 838 N N . ARG A 1 110 ? -18.901 -9.287 -24.650 1.00 84.06 110 ARG A N 1
ATOM 839 C CA . ARG A 1 110 ? -20.035 -8.435 -25.060 1.00 84.06 110 ARG A CA 1
ATOM 840 C C . ARG A 1 110 ? -19.920 -6.989 -24.581 1.00 84.06 110 ARG A C 1
ATOM 842 O O . ARG A 1 110 ? -20.658 -6.147 -25.060 1.00 84.06 110 ARG A O 1
ATOM 849 N N . SER A 1 111 ? -19.024 -6.718 -23.635 1.00 78.19 111 SER A N 1
ATOM 850 C CA . SER A 1 111 ? -18.764 -5.381 -23.090 1.00 78.19 111 SER A CA 1
ATOM 851 C C . SER A 1 111 ? -17.459 -4.787 -23.629 1.00 78.19 111 SER A C 1
ATOM 853 O O . SER A 1 111 ? -16.841 -3.961 -22.962 1.00 78.19 111 SER A O 1
ATOM 855 N N . LEU A 1 112 ? -16.984 -5.274 -24.782 1.00 78.19 112 LEU A N 1
ATOM 856 C CA . LEU A 1 112 ? -15.755 -4.781 -25.411 1.00 78.19 112 LEU A CA 1
ATOM 857 C C . LEU A 1 112 ? -15.920 -3.346 -25.916 1.00 78.19 112 LEU A C 1
ATOM 859 O O . LEU A 1 112 ? -14.986 -2.562 -25.791 1.00 78.19 112 LEU A O 1
ATOM 863 N N . ASP A 1 113 ? -17.114 -3.012 -26.406 1.00 85.00 113 ASP A N 1
ATOM 864 C CA . ASP A 1 113 ? -17.430 -1.693 -26.961 1.00 85.00 113 ASP A CA 1
ATOM 865 C C . ASP A 1 113 ? -17.972 -0.710 -25.910 1.00 85.00 113 ASP A C 1
ATOM 867 O O . ASP A 1 113 ? -18.209 0.452 -26.222 1.00 85.00 113 ASP A O 1
ATOM 871 N N . CYS A 1 114 ? -18.168 -1.161 -24.666 1.00 84.81 114 CYS A N 1
ATOM 872 C CA . CYS A 1 114 ? -18.638 -0.306 -23.579 1.00 84.81 114 CYS A CA 1
ATOM 873 C C . CYS A 1 114 ? -17.493 0.536 -23.006 1.00 84.81 114 CYS A C 1
ATOM 875 O O . CYS A 1 114 ? -16.389 0.022 -22.751 1.00 84.81 114 CYS A O 1
ATOM 877 N N . THR A 1 115 ? -17.769 1.810 -22.727 1.00 87.31 115 THR A N 1
ATOM 878 C CA . THR A 1 115 ? -16.794 2.685 -22.062 1.00 87.31 115 THR A CA 1
ATOM 879 C C . THR A 1 115 ? -16.635 2.324 -20.582 1.00 87.31 115 THR A C 1
ATOM 881 O O . THR A 1 115 ? -17.436 1.585 -20.001 1.00 87.31 115 THR A O 1
ATOM 884 N N . ASP A 1 116 ? -15.564 2.816 -19.952 1.00 84.38 116 ASP A N 1
ATOM 885 C CA . ASP A 1 116 ? -15.327 2.605 -18.519 1.00 84.38 116 ASP A CA 1
ATOM 886 C C . ASP A 1 116 ? -16.496 3.138 -17.680 1.00 84.38 116 ASP A C 1
ATOM 888 O O . ASP A 1 116 ? -16.905 2.499 -16.709 1.00 84.38 116 ASP A O 1
ATOM 892 N N . GLU A 1 117 ? -17.059 4.276 -18.080 1.00 88.31 117 GLU A N 1
ATOM 893 C CA . GLU A 1 117 ? -18.160 4.950 -17.397 1.00 88.31 117 GLU A CA 1
ATOM 894 C C . GLU A 1 117 ? -19.457 4.143 -17.479 1.00 88.31 117 GLU A C 1
ATOM 896 O O . GLU A 1 117 ? -20.100 3.937 -16.453 1.00 88.31 117 GLU A O 1
ATOM 901 N N . GLU A 1 118 ? -19.805 3.625 -18.661 1.00 89.31 118 GLU A N 1
ATOM 902 C CA . GLU A 1 118 ? -21.017 2.817 -18.868 1.00 89.31 118 GLU A CA 1
ATOM 903 C C . GLU A 1 118 ? -20.990 1.533 -18.032 1.00 89.31 118 GLU A C 1
ATOM 905 O O . GLU A 1 118 ? -21.994 1.128 -17.441 1.00 89.31 118 GLU A O 1
ATOM 910 N N . ILE A 1 119 ? -19.820 0.895 -17.942 1.00 87.19 119 ILE A N 1
ATOM 911 C CA . ILE A 1 119 ? -19.643 -0.314 -17.133 1.00 87.19 119 ILE A CA 1
ATOM 912 C C . ILE A 1 119 ? -19.738 0.022 -15.642 1.00 87.19 119 ILE A C 1
ATOM 914 O O . ILE A 1 119 ? -20.393 -0.707 -14.894 1.00 87.19 119 ILE A O 1
ATOM 918 N N . LEU A 1 120 ? -19.101 1.108 -15.193 1.00 88.56 120 LEU A N 1
ATOM 919 C CA . LEU A 1 120 ? -19.171 1.538 -13.794 1.00 88.56 120 LEU A CA 1
ATOM 920 C C . LEU A 1 120 ? -20.595 1.926 -13.389 1.00 88.56 120 LEU A C 1
ATOM 922 O O . LEU A 1 120 ? -21.033 1.569 -12.296 1.00 88.56 120 LEU A O 1
ATOM 926 N N . GLU A 1 121 ? -21.330 2.601 -14.269 1.00 89.56 121 GLU A N 1
ATOM 927 C CA . GLU A 1 121 ? -22.735 2.934 -14.051 1.00 89.56 121 GLU A CA 1
ATOM 928 C C . GLU A 1 121 ? -23.598 1.668 -13.979 1.00 89.56 121 GLU A C 1
ATOM 930 O O . GLU A 1 121 ? -24.331 1.482 -13.005 1.00 89.56 121 GLU A O 1
ATOM 935 N N . GLY A 1 122 ? -23.436 0.742 -14.929 1.00 89.19 122 GLY A N 1
ATOM 936 C CA . GLY A 1 122 ? -24.163 -0.530 -14.946 1.00 89.19 122 GLY A CA 1
ATOM 937 C C . GLY A 1 122 ? -23.844 -1.466 -13.770 1.00 89.19 122 GLY A C 1
ATOM 938 O O . GLY A 1 122 ? -24.654 -2.330 -13.436 1.00 89.19 122 GLY A O 1
ATOM 939 N N . MET A 1 123 ? -22.686 -1.306 -13.118 1.00 87.25 123 MET A N 1
ATOM 940 C CA . MET A 1 123 ? -22.261 -2.115 -11.963 1.00 87.25 123 MET A CA 1
ATOM 941 C C . MET A 1 123 ? -22.343 -1.380 -10.617 1.00 87.25 123 MET A C 1
ATOM 943 O O . MET A 1 123 ? -21.912 -1.918 -9.590 1.00 87.25 123 MET A O 1
ATOM 947 N N . LYS A 1 124 ? -22.916 -0.174 -10.588 1.00 86.88 124 LYS A N 1
ATOM 948 C CA . LYS A 1 124 ? -22.999 0.661 -9.383 1.00 86.88 124 LYS A CA 1
ATOM 949 C C . LYS A 1 124 ? -23.731 -0.028 -8.229 1.00 86.88 124 LYS A C 1
ATOM 951 O O . LYS A 1 124 ? -23.280 0.056 -7.088 1.00 86.88 124 LYS A O 1
ATOM 956 N N . ASP A 1 125 ? -24.785 -0.784 -8.529 1.00 89.44 125 ASP A N 1
ATOM 957 C CA . ASP A 1 125 ? -25.571 -1.530 -7.533 1.00 89.44 125 ASP A CA 1
ATOM 958 C C . ASP A 1 125 ? -24.761 -2.626 -6.819 1.00 89.44 125 ASP A C 1
ATOM 960 O O . ASP A 1 125 ? -25.115 -3.063 -5.725 1.00 89.44 125 ASP A O 1
ATOM 964 N N . GLN A 1 126 ? -23.642 -3.053 -7.411 1.00 85.94 126 GLN A N 1
ATOM 965 C CA . GLN A 1 126 ? -22.719 -4.032 -6.831 1.00 85.94 126 GLN A CA 1
ATOM 966 C C . GLN A 1 126 ? -21.545 -3.373 -6.088 1.00 85.94 126 GLN A C 1
ATOM 968 O O . GLN A 1 126 ? -20.619 -4.068 -5.671 1.00 85.94 126 GLN A O 1
ATOM 973 N N . ASN A 1 127 ? -21.573 -2.048 -5.899 1.00 84.69 127 ASN A N 1
ATOM 974 C CA . ASN A 1 127 ? -20.504 -1.258 -5.278 1.00 84.69 127 ASN A CA 1
ATOM 975 C C . ASN A 1 127 ? -19.143 -1.396 -5.984 1.00 84.69 127 ASN A C 1
ATOM 977 O O . ASN A 1 127 ? -18.091 -1.388 -5.339 1.00 84.69 127 ASN A O 1
ATOM 981 N N . VAL A 1 128 ? -19.138 -1.520 -7.315 1.00 84.88 128 VAL A N 1
ATOM 982 C CA . VAL A 1 128 ? -17.892 -1.454 -8.086 1.00 84.88 128 VAL A CA 1
ATOM 983 C C . VAL A 1 128 ? -17.404 -0.008 -8.116 1.00 84.88 128 VAL A C 1
ATOM 985 O O . VAL A 1 128 ? -18.077 0.880 -8.625 1.00 84.88 128 VAL A O 1
ATOM 988 N N . ILE A 1 129 ? -16.217 0.218 -7.555 1.00 81.81 129 ILE A N 1
ATOM 989 C CA . ILE A 1 129 ? -15.622 1.555 -7.401 1.00 81.81 129 ILE A CA 1
ATOM 990 C C . ILE A 1 129 ? -14.607 1.910 -8.496 1.00 81.81 129 ILE A C 1
ATOM 992 O O . ILE A 1 129 ? -14.282 3.080 -8.666 1.00 81.81 129 ILE A O 1
ATOM 996 N N . ALA A 1 130 ? -14.066 0.916 -9.207 1.00 79.25 130 ALA A N 1
ATOM 997 C CA . ALA A 1 130 ? -13.057 1.121 -10.242 1.00 79.25 130 ALA A CA 1
ATOM 998 C C . ALA A 1 130 ? -12.999 -0.068 -11.214 1.00 79.25 130 ALA A C 1
ATOM 1000 O O . ALA A 1 130 ? -13.024 -1.224 -10.787 1.00 79.25 130 ALA A O 1
ATOM 1001 N N . ARG A 1 131 ? -12.846 0.221 -12.514 1.00 76.56 131 ARG A N 1
ATOM 1002 C CA . ARG A 1 131 ? -12.561 -0.780 -13.562 1.00 76.56 131 ARG A CA 1
ATOM 1003 C C . ARG A 1 131 ? -11.080 -1.175 -13.573 1.00 76.56 131 ARG A C 1
ATOM 1005 O O . ARG A 1 131 ? -10.718 -2.295 -13.932 1.00 76.56 131 ARG A O 1
ATOM 1012 N N . THR A 1 132 ? -10.212 -0.254 -13.164 1.00 77.44 132 THR A N 1
ATOM 1013 C CA . THR A 1 132 ? -8.765 -0.398 -13.298 1.00 77.44 132 THR A CA 1
ATOM 1014 C C . THR A 1 132 ? -8.175 -1.238 -12.172 1.00 77.44 132 THR A C 1
ATOM 1016 O O . THR A 1 132 ? -8.065 -0.798 -11.029 1.00 77.44 132 THR A O 1
ATOM 1019 N N . CYS A 1 133 ? -7.732 -2.450 -12.505 1.00 80.88 133 CYS A N 1
ATOM 1020 C CA . CYS A 1 133 ? -6.959 -3.292 -11.600 1.00 80.88 133 CYS A CA 1
ATOM 1021 C C . CYS A 1 133 ? -5.461 -3.168 -11.929 1.00 80.88 133 CYS A C 1
ATOM 1023 O O . CYS A 1 133 ? -5.057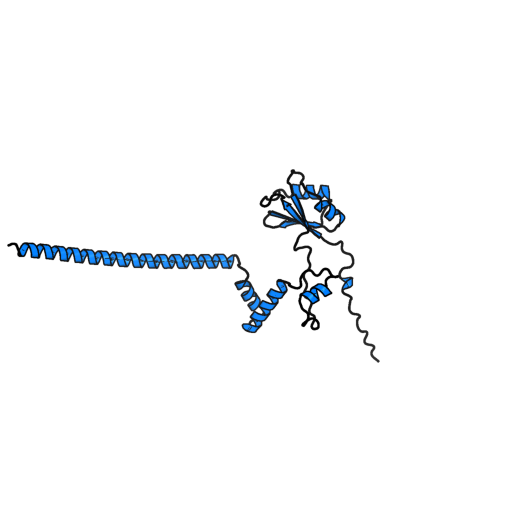 -3.623 -13.000 1.00 80.8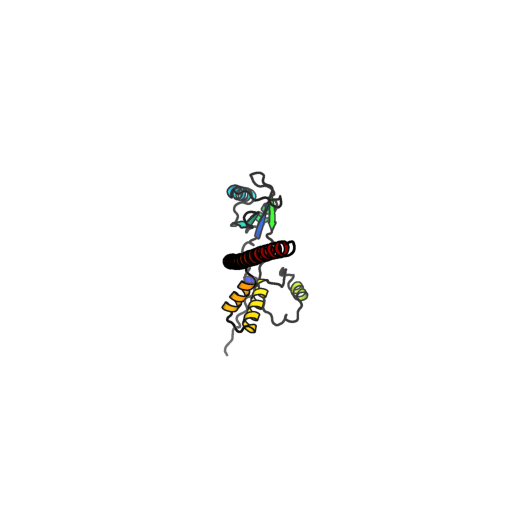8 133 CYS A O 1
ATOM 1025 N N . PRO A 1 134 ? -4.615 -2.631 -11.022 1.00 82.50 134 PRO A N 1
ATOM 1026 C CA . PRO A 1 134 ? -3.171 -2.523 -11.255 1.00 82.50 134 PRO A CA 1
ATOM 1027 C C . PRO A 1 134 ? -2.546 -3.863 -11.644 1.00 82.50 134 PRO A C 1
ATOM 1029 O O . PRO A 1 134 ? -1.837 -3.950 -12.635 1.00 82.50 134 PRO A O 1
ATOM 1032 N N . LYS A 1 135 ? -2.936 -4.943 -10.954 1.00 83.12 135 LYS A N 1
ATOM 1033 C CA . LYS A 1 135 ? -2.477 -6.300 -11.261 1.00 83.12 135 LYS A CA 1
ATOM 1034 C C . LYS A 1 135 ? -2.818 -6.718 -12.695 1.00 83.12 135 LYS A C 1
ATOM 1036 O O . LYS A 1 135 ? -2.006 -7.349 -13.349 1.00 83.12 135 LYS A O 1
ATOM 1041 N N . TYR A 1 136 ? -4.007 -6.380 -13.195 1.00 83.81 136 TYR A N 1
ATOM 1042 C CA . TYR A 1 136 ? -4.382 -6.709 -14.572 1.00 83.81 136 TYR A CA 1
ATOM 1043 C C . TYR A 1 136 ? -3.562 -5.915 -15.596 1.00 83.81 136 TYR A C 1
ATOM 1045 O O . TYR A 1 136 ? -3.152 -6.482 -16.605 1.00 83.81 136 TYR A O 1
ATOM 1053 N N . ILE A 1 137 ? -3.282 -4.635 -15.324 1.00 86.69 137 ILE A N 1
ATOM 1054 C CA . ILE A 1 137 ? -2.405 -3.812 -16.171 1.00 86.69 137 ILE A CA 1
ATOM 1055 C C . ILE A 1 137 ? -1.003 -4.424 -16.240 1.00 86.69 137 ILE A C 1
ATOM 1057 O O . ILE A 1 137 ? -0.468 -4.582 -17.336 1.00 86.69 137 ILE A O 1
ATOM 1061 N N . GLU A 1 138 ? -0.442 -4.822 -15.094 1.00 90.94 138 GLU A N 1
ATOM 1062 C CA . GLU A 1 138 ? 0.854 -5.508 -15.036 1.00 90.94 138 GLU A CA 1
ATOM 1063 C C . GLU A 1 138 ? 0.839 -6.780 -15.899 1.00 90.94 138 GLU A C 1
ATOM 1065 O O . GLU A 1 138 ? 1.706 -6.959 -16.753 1.00 90.94 138 GLU A O 1
ATOM 1070 N N . GLU A 1 139 ? -0.172 -7.646 -15.740 1.00 90.06 139 GLU A N 1
ATOM 1071 C CA . GLU A 1 139 ? -0.300 -8.879 -16.535 1.00 90.06 139 GLU A CA 1
ATOM 1072 C C . GLU A 1 139 ? -0.441 -8.599 -18.041 1.00 90.06 139 GLU A C 1
ATOM 1074 O O . GLU A 1 139 ? 0.116 -9.341 -18.853 1.00 90.06 139 GLU A O 1
ATOM 1079 N N . GLN A 1 140 ? -1.135 -7.524 -18.436 1.00 90.75 140 GLN A N 1
ATOM 1080 C CA . GLN A 1 140 ? -1.209 -7.115 -19.840 1.00 90.75 140 GLN A CA 1
ATOM 1081 C C . GLN A 1 140 ? 0.144 -6.655 -20.387 1.00 90.75 140 GLN A C 1
ATOM 1083 O O . GLN A 1 140 ? 0.495 -7.009 -21.512 1.00 90.75 140 GLN A O 1
ATOM 1088 N N . GLU A 1 141 ? 0.916 -5.887 -19.619 1.00 94.50 141 GLU A N 1
ATOM 1089 C CA . GLU A 1 141 ? 2.262 -5.478 -20.028 1.00 94.50 141 GLU A CA 1
ATOM 1090 C C . GLU A 1 141 ? 3.194 -6.690 -20.146 1.00 94.50 141 GLU A C 1
ATOM 1092 O O . GLU A 1 141 ? 3.921 -6.821 -21.128 1.00 94.50 141 GLU A O 1
ATOM 1097 N N . ILE A 1 142 ? 3.112 -7.635 -19.208 1.00 95.31 142 ILE A N 1
ATOM 1098 C CA . ILE A 1 142 ? 3.866 -8.894 -19.261 1.00 95.31 142 ILE A CA 1
ATOM 1099 C C . ILE A 1 142 ? 3.478 -9.716 -20.498 1.00 95.31 142 ILE A C 1
ATOM 1101 O O . ILE A 1 142 ? 4.356 -10.268 -21.165 1.00 95.31 142 ILE A O 1
ATOM 1105 N N . ALA A 1 143 ? 2.188 -9.784 -20.838 1.00 93.31 143 ALA A N 1
ATOM 1106 C CA . ALA A 1 143 ? 1.721 -10.457 -22.049 1.00 93.31 143 ALA A CA 1
ATOM 1107 C C . ALA A 1 143 ? 2.234 -9.778 -23.331 1.00 93.31 143 ALA A C 1
ATOM 1109 O O . ALA A 1 143 ? 2.626 -10.478 -24.263 1.00 93.31 143 ALA A O 1
ATOM 1110 N N . LYS A 1 144 ? 2.308 -8.440 -23.356 1.00 96.81 144 LYS A N 1
ATOM 1111 C CA . LYS A 1 144 ? 2.922 -7.686 -24.462 1.00 96.81 144 LYS A CA 1
ATOM 1112 C C . LYS A 1 144 ? 4.418 -7.965 -24.575 1.00 96.81 144 LYS A C 1
ATOM 1114 O O . LYS A 1 144 ? 4.866 -8.348 -25.644 1.00 96.81 144 LYS A O 1
ATOM 1119 N N . ILE A 1 145 ? 5.175 -7.903 -23.472 1.00 96.44 145 ILE A N 1
ATOM 1120 C CA . ILE A 1 145 ? 6.615 -8.240 -23.455 1.00 96.44 145 ILE A CA 1
ATOM 1121 C C . ILE A 1 145 ? 6.847 -9.644 -24.013 1.00 96.44 145 ILE A C 1
ATOM 1123 O O . ILE A 1 145 ? 7.760 -9.849 -24.808 1.00 96.44 145 ILE A O 1
ATOM 1127 N N . ARG A 1 146 ? 6.009 -10.605 -23.608 1.00 96.56 146 ARG A N 1
ATOM 1128 C CA . ARG A 1 146 ? 6.069 -11.979 -24.108 1.00 96.56 146 ARG A CA 1
ATOM 1129 C C . ARG A 1 146 ? 5.946 -12.025 -25.633 1.00 96.56 146 ARG A C 1
ATOM 1131 O O . ARG A 1 146 ? 6.720 -12.729 -26.268 1.00 96.56 146 ARG A O 1
ATOM 1138 N N . GLN A 1 147 ? 4.974 -11.308 -26.193 1.00 96.50 147 GLN A N 1
ATOM 1139 C CA . GLN A 1 147 ? 4.709 -11.287 -27.631 1.00 96.50 147 GLN A CA 1
ATOM 1140 C C . GLN A 1 147 ? 5.786 -10.521 -28.408 1.00 96.50 147 GLN A C 1
ATOM 1142 O O . GLN A 1 147 ? 6.267 -11.012 -29.423 1.00 96.50 147 GLN A O 1
ATOM 1147 N N . ASP A 1 148 ? 6.181 -9.348 -27.918 1.00 96.69 148 ASP A N 1
ATOM 1148 C CA . ASP A 1 148 ? 7.106 -8.445 -28.606 1.00 96.69 148 ASP A CA 1
ATOM 1149 C C . ASP A 1 148 ? 8.548 -8.968 -28.602 1.00 96.69 148 ASP A C 1
ATOM 1151 O O . ASP A 1 148 ? 9.315 -8.683 -29.519 1.00 96.69 148 ASP A O 1
ATOM 1155 N N . GLN A 1 149 ? 8.933 -9.707 -27.555 1.00 94.81 149 GLN A N 1
ATOM 1156 C CA . GLN A 1 149 ? 10.299 -10.215 -27.372 1.00 94.81 149 GLN A CA 1
ATOM 1157 C C . GLN A 1 149 ? 10.420 -11.727 -27.591 1.00 94.81 149 GLN A C 1
ATOM 1159 O O . GLN A 1 149 ? 11.517 -12.256 -27.453 1.00 94.81 149 GLN A O 1
ATOM 1164 N N . ASP A 1 150 ? 9.315 -12.407 -27.914 1.00 95.31 150 ASP A N 1
ATOM 1165 C CA . ASP A 1 150 ? 9.238 -13.863 -28.110 1.00 95.31 150 ASP A CA 1
ATOM 1166 C C . ASP A 1 150 ? 9.888 -14.672 -26.969 1.00 95.31 150 ASP A C 1
ATOM 1168 O O . ASP A 1 150 ? 10.705 -15.569 -27.163 1.00 95.31 150 ASP A O 1
ATOM 1172 N N . VAL A 1 151 ? 9.539 -14.319 -25.730 1.00 96.38 151 VAL A N 1
ATOM 1173 C CA . VAL A 1 151 ? 10.071 -14.961 -24.517 1.00 96.38 151 VAL A CA 1
ATOM 1174 C C . VAL A 1 151 ? 9.003 -15.773 -23.790 1.00 96.38 151 VAL A C 1
ATOM 1176 O O . VAL A 1 151 ? 7.800 -15.650 -24.027 1.00 96.38 151 VAL A O 1
ATOM 1179 N N . SER A 1 152 ? 9.418 -16.607 -22.836 1.00 97.12 152 SER A N 1
ATOM 1180 C CA . SER A 1 152 ? 8.471 -17.278 -21.937 1.00 97.12 152 SER A CA 1
ATOM 1181 C C . SER A 1 152 ? 7.799 -16.282 -20.978 1.00 97.12 152 SER A C 1
ATOM 1183 O O . SER A 1 152 ? 8.361 -15.240 -20.644 1.00 97.12 152 SER A O 1
ATOM 1185 N N . PHE A 1 153 ? 6.620 -16.616 -20.438 1.00 96.00 153 PHE A N 1
ATOM 1186 C CA . PHE A 1 153 ? 5.968 -15.777 -19.417 1.00 96.00 153 PHE A CA 1
ATOM 1187 C C . PHE A 1 153 ? 6.846 -15.538 -18.180 1.00 96.00 153 PHE A C 1
ATOM 1189 O O . PHE A 1 153 ? 6.833 -14.446 -17.615 1.00 96.00 153 PHE A O 1
ATOM 1196 N N . GLY A 1 154 ? 7.616 -16.545 -17.755 1.00 95.50 154 GLY A N 1
ATOM 1197 C CA . GLY A 1 154 ? 8.519 -16.411 -16.611 1.00 95.50 154 GLY A CA 1
ATOM 1198 C C . GLY A 1 154 ? 9.629 -15.394 -16.872 1.00 95.50 154 GLY A C 1
ATOM 1199 O O . GLY A 1 154 ? 9.993 -14.627 -15.983 1.00 95.50 154 GLY A O 1
ATOM 1200 N N . GLU A 1 155 ? 10.130 -15.347 -18.100 1.00 95.00 155 GLU A N 1
ATOM 1201 C CA . GLU A 1 155 ? 11.148 -14.393 -18.524 1.00 95.00 155 GLU A CA 1
ATOM 1202 C C . GLU A 1 155 ? 10.568 -12.990 -18.735 1.00 95.00 155 GLU A C 1
ATOM 1204 O O . GLU A 1 155 ? 11.106 -12.030 -18.186 1.00 95.00 155 GLU A O 1
ATOM 1209 N N . ALA A 1 156 ? 9.395 -12.872 -19.365 1.00 96.56 156 ALA A N 1
ATOM 1210 C CA . ALA A 1 156 ? 8.658 -11.611 -19.457 1.00 96.56 156 ALA A CA 1
ATOM 1211 C C . ALA A 1 156 ? 8.386 -10.996 -18.071 1.00 96.56 156 ALA A C 1
ATOM 1213 O O . ALA A 1 156 ? 8.569 -9.795 -17.878 1.00 96.56 156 ALA A O 1
ATOM 1214 N N . ARG A 1 157 ? 8.034 -11.818 -17.070 1.00 95.25 157 ARG A N 1
ATOM 1215 C CA . ARG A 1 157 ? 7.847 -11.383 -15.674 1.00 95.25 157 ARG A CA 1
ATOM 1216 C C . ARG A 1 157 ? 9.140 -10.853 -15.055 1.00 95.25 157 ARG A C 1
ATOM 1218 O O . ARG A 1 157 ? 9.103 -9.857 -14.338 1.00 95.25 157 ARG A O 1
ATOM 1225 N N . ARG A 1 158 ? 10.284 -11.495 -15.323 1.00 93.44 158 ARG A N 1
ATOM 1226 C CA . ARG A 1 158 ? 11.599 -11.012 -14.857 1.00 93.44 158 ARG A CA 1
ATOM 1227 C C . ARG A 1 158 ? 11.946 -9.672 -15.491 1.00 93.44 158 ARG A C 1
ATOM 1229 O O . ARG A 1 158 ? 12.408 -8.788 -14.781 1.00 93.44 158 ARG A O 1
ATOM 1236 N N . ILE A 1 159 ? 11.692 -9.518 -16.788 1.00 92.56 159 ILE A N 1
ATOM 1237 C CA . ILE A 1 159 ? 11.948 -8.278 -17.530 1.00 92.56 159 ILE A CA 1
ATOM 1238 C C . ILE A 1 159 ? 11.050 -7.149 -17.016 1.00 92.56 159 ILE A C 1
ATOM 1240 O O . ILE A 1 159 ? 11.544 -6.057 -16.746 1.00 92.56 159 ILE A O 1
ATOM 1244 N N . PHE A 1 160 ? 9.758 -7.421 -16.820 1.00 94.44 160 PHE A N 1
ATOM 1245 C CA . PHE A 1 160 ? 8.820 -6.485 -16.204 1.00 94.44 160 PHE A CA 1
ATOM 1246 C C . PHE A 1 160 ? 9.301 -6.058 -14.807 1.00 94.44 160 PHE A C 1
ATOM 1248 O O . PHE A 1 160 ? 9.487 -4.871 -14.545 1.00 94.44 160 PHE A O 1
ATOM 1255 N N . ASN A 1 161 ? 9.608 -7.025 -13.936 1.00 91.81 161 ASN A N 1
ATOM 1256 C CA . ASN A 1 161 ? 10.075 -6.748 -12.578 1.00 91.81 161 ASN A CA 1
ATOM 1257 C C . ASN A 1 161 ? 11.398 -5.973 -12.561 1.00 91.81 161 ASN A C 1
ATOM 1259 O O . ASN A 1 161 ? 11.550 -5.072 -11.751 1.00 91.81 161 ASN A O 1
ATOM 1263 N N . ALA A 1 162 ? 12.349 -6.287 -13.444 1.00 87.88 162 ALA A N 1
ATOM 1264 C CA . ALA A 1 162 ? 13.629 -5.582 -13.511 1.00 87.88 162 ALA A CA 1
ATOM 1265 C C . ALA A 1 162 ? 13.474 -4.103 -13.905 1.00 87.88 162 ALA A C 1
ATOM 1267 O O . ALA A 1 162 ? 14.295 -3.280 -13.507 1.00 87.88 162 ALA A O 1
ATOM 1268 N N . LYS A 1 163 ? 12.428 -3.764 -14.671 1.00 87.19 163 LYS A N 1
ATOM 1269 C CA . LYS A 1 163 ? 12.103 -2.381 -15.048 1.00 87.19 163 LYS A CA 1
ATOM 1270 C C . LYS A 1 163 ? 11.333 -1.636 -13.956 1.00 87.19 163 LYS A C 1
ATOM 1272 O O . LYS A 1 163 ? 11.602 -0.462 -13.729 1.00 87.19 163 LYS A O 1
ATOM 1277 N N . HIS A 1 164 ? 10.384 -2.306 -13.300 1.00 86.56 164 HIS A N 1
ATOM 1278 C CA . HIS A 1 164 ? 9.410 -1.657 -12.409 1.00 86.56 164 HIS A CA 1
ATOM 1279 C C . HIS A 1 164 ? 9.717 -1.796 -10.915 1.00 86.56 164 HIS A C 1
ATOM 1281 O O . HIS A 1 164 ? 9.276 -0.975 -10.115 1.00 86.56 164 HIS A O 1
ATOM 1287 N N . ILE A 1 165 ? 10.471 -2.818 -10.512 1.00 84.00 165 ILE A N 1
ATOM 1288 C CA . ILE A 1 165 ? 10.735 -3.132 -9.106 1.00 84.00 165 ILE A CA 1
ATOM 1289 C C . ILE A 1 165 ? 12.225 -2.965 -8.828 1.00 84.00 165 ILE A C 1
ATOM 1291 O O . ILE A 1 165 ? 13.050 -3.795 -9.211 1.00 84.00 165 ILE A O 1
ATOM 1295 N N . GLN A 1 166 ? 12.571 -1.922 -8.073 1.00 76.94 166 GLN A N 1
ATOM 1296 C CA . GLN A 1 166 ? 13.905 -1.825 -7.496 1.00 76.94 166 GLN A CA 1
ATOM 1297 C C . GLN A 1 166 ? 14.028 -2.782 -6.317 1.00 76.94 166 GLN A C 1
ATOM 1299 O O . GLN A 1 166 ? 13.361 -2.655 -5.290 1.00 76.94 166 GLN A O 1
ATOM 1304 N N . THR A 1 167 ? 14.902 -3.765 -6.479 1.00 80.12 167 THR A N 1
ATOM 1305 C CA . THR A 1 167 ? 15.264 -4.695 -5.414 1.00 80.12 167 THR A CA 1
ATOM 1306 C C . THR A 1 167 ? 16.504 -4.192 -4.687 1.00 80.12 167 THR A C 1
ATOM 1308 O O . THR A 1 167 ? 17.363 -3.541 -5.283 1.00 80.12 167 THR A O 1
ATOM 1311 N N . TYR A 1 168 ? 16.650 -4.558 -3.414 1.00 77.81 168 TYR A N 1
ATOM 1312 C CA . TYR A 1 168 ? 17.846 -4.232 -2.632 1.00 77.81 168 TYR A CA 1
ATOM 1313 C C . TYR A 1 168 ? 19.144 -4.627 -3.359 1.00 77.81 168 TYR A C 1
ATOM 1315 O O . TYR A 1 168 ? 20.070 -3.828 -3.462 1.00 77.81 168 TYR A O 1
ATOM 1323 N N . ALA A 1 169 ? 19.174 -5.828 -3.950 1.00 76.25 169 ALA A N 1
ATOM 1324 C CA . ALA A 1 169 ? 20.313 -6.298 -4.733 1.00 76.25 169 ALA A CA 1
ATOM 1325 C C . ALA A 1 169 ? 20.601 -5.401 -5.951 1.00 76.25 169 ALA A C 1
ATOM 1327 O O . ALA A 1 169 ? 21.760 -5.103 -6.224 1.00 76.25 169 ALA A O 1
ATOM 1328 N N . SER A 1 170 ? 19.570 -4.926 -6.663 1.00 78.06 170 SER A N 1
ATOM 1329 C CA . SER A 1 170 ? 19.768 -4.013 -7.798 1.00 78.06 170 SER A CA 1
ATOM 1330 C C . SER A 1 170 ? 20.352 -2.661 -7.382 1.00 78.06 170 SER A C 1
ATOM 1332 O O . SER A 1 170 ? 21.242 -2.161 -8.068 1.00 78.06 170 SER A O 1
ATOM 1334 N N . THR A 1 171 ? 19.933 -2.110 -6.237 1.00 79.56 171 THR A N 1
ATOM 1335 C CA . THR A 1 171 ? 20.471 -0.847 -5.712 1.00 79.56 171 THR A CA 1
ATOM 1336 C C . THR A 1 171 ? 21.942 -0.999 -5.332 1.00 79.56 171 THR A C 1
ATOM 1338 O O . THR A 1 171 ? 22.778 -0.264 -5.852 1.00 79.56 171 THR A O 1
ATOM 1341 N N . VAL A 1 172 ? 22.287 -2.017 -4.537 1.00 82.44 172 VAL A N 1
ATOM 1342 C CA . VAL A 1 172 ? 23.678 -2.274 -4.116 1.00 82.44 172 VAL A CA 1
ATOM 1343 C C . VAL A 1 172 ? 24.592 -2.528 -5.317 1.00 82.44 172 VAL A C 1
ATOM 1345 O O . VAL A 1 172 ? 25.685 -1.968 -5.400 1.00 82.44 172 VAL A O 1
ATOM 1348 N N . ASN A 1 173 ? 24.140 -3.322 -6.291 1.00 84.25 173 ASN A N 1
ATOM 1349 C CA . ASN A 1 173 ? 24.925 -3.580 -7.496 1.00 84.25 173 ASN A CA 1
ATOM 1350 C C . ASN A 1 173 ? 25.151 -2.291 -8.300 1.00 84.25 173 ASN A C 1
ATOM 1352 O O . ASN A 1 173 ? 26.268 -2.041 -8.753 1.00 84.25 173 ASN A O 1
ATOM 1356 N N . SER A 1 174 ? 24.128 -1.441 -8.433 1.00 80.69 174 SER A N 1
ATOM 1357 C CA . SER A 1 174 ? 24.262 -0.153 -9.122 1.00 80.69 174 SER A CA 1
ATOM 1358 C C . SER A 1 174 ? 25.231 0.795 -8.407 1.00 80.69 174 SER A C 1
ATOM 1360 O O . SER A 1 174 ? 26.079 1.404 -9.059 1.00 80.69 174 SER A O 1
ATOM 1362 N N . GLU A 1 175 ? 25.189 0.848 -7.074 1.00 83.62 175 GLU A N 1
ATOM 1363 C CA . GLU A 1 175 ? 26.105 1.650 -6.258 1.00 83.62 175 GLU A CA 1
ATOM 1364 C C . GLU A 1 175 ? 27.549 1.153 -6.379 1.00 83.62 175 GLU A C 1
ATOM 1366 O O . GLU A 1 175 ? 28.454 1.955 -6.614 1.00 83.62 175 GLU A O 1
ATOM 1371 N N . SER A 1 176 ? 27.775 -0.164 -6.314 1.00 82.00 176 SER A N 1
ATOM 1372 C CA . SER A 1 176 ? 29.114 -0.741 -6.500 1.00 82.00 176 SER A CA 1
ATOM 1373 C C . SER A 1 176 ? 29.684 -0.463 -7.898 1.00 82.00 176 SER A C 1
ATOM 1375 O O . SER A 1 176 ? 30.866 -0.146 -8.037 1.00 82.00 176 SER A O 1
ATOM 1377 N N . ALA A 1 177 ? 28.838 -0.490 -8.936 1.00 84.06 177 ALA A N 1
ATOM 1378 C CA . ALA A 1 177 ? 29.250 -0.195 -10.305 1.00 84.06 177 ALA A CA 1
ATOM 1379 C C . ALA A 1 177 ? 29.630 1.284 -10.471 1.00 84.06 177 ALA A C 1
ATOM 1381 O O . ALA A 1 177 ? 30.599 1.607 -11.162 1.00 84.06 177 ALA A O 1
ATOM 1382 N N . VAL A 1 178 ? 28.899 2.190 -9.815 1.00 86.06 178 VAL A N 1
ATOM 1383 C CA . VAL A 1 178 ? 29.215 3.624 -9.791 1.00 86.06 178 VAL A CA 1
ATOM 1384 C C . VAL A 1 178 ? 30.524 3.883 -9.042 1.00 86.06 178 VAL A C 1
ATOM 1386 O O . VAL A 1 178 ? 31.377 4.606 -9.557 1.00 86.06 178 VAL A O 1
ATOM 1389 N N . GLN A 1 179 ? 30.738 3.248 -7.887 1.00 86.81 179 GLN A N 1
ATOM 1390 C CA . GLN A 1 179 ? 31.981 3.376 -7.115 1.00 86.81 179 GLN A CA 1
ATOM 1391 C C . GLN A 1 179 ? 33.203 2.897 -7.900 1.00 86.81 179 GLN A C 1
ATOM 1393 O O . GLN A 1 179 ? 34.238 3.562 -7.901 1.00 86.81 179 GLN A O 1
ATOM 1398 N N . GLN A 1 180 ? 33.079 1.781 -8.618 1.00 88.06 180 GLN A N 1
ATOM 1399 C CA . GLN A 1 180 ? 34.172 1.261 -9.432 1.00 88.06 180 GLN A CA 1
ATOM 1400 C C . GLN A 1 180 ? 34.504 2.191 -10.608 1.00 88.06 180 GLN A C 1
ATOM 1402 O O . GLN A 1 180 ? 35.676 2.419 -10.903 1.00 88.06 180 GLN A O 1
ATOM 1407 N N . ARG A 1 181 ? 33.490 2.790 -11.248 1.00 91.12 181 ARG A N 1
ATOM 1408 C CA . ARG A 1 181 ? 33.697 3.801 -12.301 1.00 91.12 181 ARG A CA 1
ATOM 1409 C C . ARG A 1 181 ? 34.391 5.051 -11.764 1.00 91.12 181 ARG A C 1
ATOM 1411 O O . ARG A 1 181 ? 35.317 5.538 -12.403 1.00 91.12 181 ARG A O 1
ATOM 1418 N N . LEU A 1 182 ? 33.984 5.531 -10.589 1.00 89.38 182 LEU A N 1
ATOM 1419 C CA . LEU A 1 182 ? 34.635 6.649 -9.897 1.00 89.38 182 LEU A CA 1
ATOM 1420 C C . LEU A 1 182 ? 36.099 6.340 -9.572 1.00 89.38 182 LEU A C 1
ATOM 1422 O O . LEU A 1 182 ? 36.965 7.165 -9.848 1.00 89.38 182 LEU A O 1
ATOM 1426 N N . ALA A 1 183 ? 36.388 5.146 -9.053 1.00 91.31 183 ALA A N 1
ATOM 1427 C CA . ALA A 1 183 ? 37.753 4.727 -8.747 1.00 91.31 183 ALA A CA 1
ATOM 1428 C C . ALA A 1 183 ? 38.635 4.653 -10.007 1.00 91.31 183 ALA A C 1
ATOM 1430 O O . ALA A 1 183 ? 39.787 5.089 -9.982 1.00 91.31 183 ALA A O 1
ATOM 1431 N N . ASN A 1 184 ? 38.092 4.152 -11.120 1.00 91.69 184 ASN A N 1
ATOM 1432 C CA . ASN A 1 184 ? 38.808 4.100 -12.395 1.00 91.69 184 ASN A CA 1
ATOM 1433 C C . ASN A 1 184 ? 39.076 5.508 -12.950 1.00 91.69 184 ASN A C 1
ATOM 1435 O O . ASN A 1 184 ? 40.213 5.809 -13.303 1.00 91.69 184 ASN A O 1
ATOM 1439 N N . ALA A 1 185 ? 38.073 6.391 -12.938 1.00 90.81 185 ALA A N 1
ATOM 1440 C CA . ALA A 1 185 ? 38.218 7.774 -13.397 1.00 90.81 185 ALA A CA 1
ATOM 1441 C C . ALA A 1 185 ? 39.250 8.557 -12.564 1.00 90.81 185 ALA A C 1
ATOM 1443 O O . ALA A 1 185 ? 40.097 9.257 -13.113 1.00 90.81 185 ALA A O 1
ATOM 1444 N N . GLN A 1 186 ? 39.246 8.383 -11.23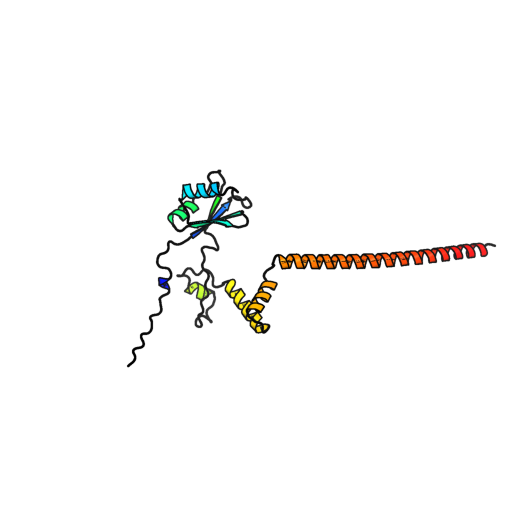8 1.00 92.56 186 GLN A N 1
ATOM 1445 C CA . GLN A 1 186 ? 40.245 8.993 -10.352 1.00 92.56 186 GLN A CA 1
ATOM 1446 C C . GLN A 1 186 ? 41.661 8.480 -10.630 1.00 92.56 186 GLN A C 1
ATOM 1448 O O . GLN A 1 186 ? 42.634 9.229 -10.523 1.00 92.56 186 GLN A O 1
ATOM 1453 N N . LYS A 1 187 ? 41.796 7.200 -10.992 1.00 90.75 187 LYS A N 1
ATOM 1454 C CA . LYS A 1 187 ? 43.089 6.621 -11.354 1.00 90.75 187 LYS A CA 1
ATOM 1455 C C . LYS A 1 187 ? 43.623 7.238 -12.650 1.00 90.75 187 LYS A C 1
ATOM 1457 O O . LYS A 1 187 ? 44.772 7.681 -12.655 1.00 90.75 187 LYS A O 1
ATOM 1462 N N . GLU A 1 188 ? 42.787 7.343 -13.680 1.00 89.62 188 GLU A N 1
ATOM 1463 C CA . GLU A 1 188 ? 43.123 7.985 -14.961 1.00 89.62 188 GLU A CA 1
ATOM 1464 C C . GLU A 1 188 ? 43.503 9.467 -14.772 1.00 89.62 188 GLU A C 1
ATOM 1466 O O . GLU A 1 188 ? 44.525 9.931 -15.286 1.00 89.62 188 GLU A O 1
ATOM 1471 N N . GLU A 1 189 ? 42.755 10.207 -13.949 1.00 90.50 189 GLU A N 1
ATOM 1472 C CA . GLU A 1 189 ? 43.084 11.595 -13.597 1.00 90.50 189 GLU A CA 1
ATOM 1473 C C . GLU A 1 189 ? 44.439 11.687 -12.868 1.00 90.50 189 GLU A C 1
ATOM 1475 O O . GLU A 1 189 ? 45.278 12.537 -13.170 1.00 90.50 189 GLU A O 1
ATOM 1480 N N . SER A 1 190 ? 44.727 10.761 -11.950 1.00 87.25 190 SER A N 1
ATOM 1481 C CA . SER A 1 190 ? 46.014 10.743 -11.243 1.00 87.25 190 SER A CA 1
ATOM 1482 C C . SER A 1 190 ? 47.207 10.442 -12.164 1.00 87.25 190 SER A C 1
ATOM 1484 O O . SER A 1 190 ? 48.312 10.941 -11.929 1.00 87.25 190 SER A O 1
ATOM 1486 N N . GLU A 1 191 ? 47.005 9.635 -13.206 1.00 91.38 191 GLU A N 1
ATOM 1487 C CA . GLU A 1 191 ? 48.027 9.279 -14.194 1.00 91.38 191 GLU A CA 1
ATOM 1488 C C . GLU A 1 191 ? 48.291 10.440 -15.161 1.00 91.38 191 GLU A C 1
ATOM 1490 O O . GLU A 1 191 ? 49.450 10.801 -15.387 1.00 91.38 191 GLU A O 1
ATOM 1495 N N . THR A 1 192 ? 47.237 11.107 -15.634 1.00 91.19 192 THR A N 1
ATOM 1496 C CA . THR A 1 192 ? 47.354 12.306 -16.484 1.00 91.19 192 THR A CA 1
ATOM 1497 C C . THR A 1 192 ? 48.021 13.474 -15.753 1.00 91.19 192 THR A C 1
ATOM 1499 O O . THR A 1 192 ? 48.933 14.104 -16.294 1.00 91.19 192 THR A O 1
ATOM 1502 N N . VAL A 1 193 ? 47.673 13.719 -14.483 1.00 93.31 193 VAL A N 1
ATOM 1503 C CA . VAL A 1 193 ? 48.332 14.748 -13.657 1.00 93.31 193 VAL A CA 1
ATOM 1504 C C . VAL A 1 193 ? 49.821 14.444 -13.459 1.00 93.31 193 VAL A C 1
ATOM 1506 O O . VAL A 1 193 ? 50.646 15.363 -13.449 1.00 93.31 193 VAL A O 1
ATOM 1509 N N . LYS A 1 194 ? 50.202 13.169 -13.311 1.00 93.44 194 LYS A N 1
ATOM 1510 C CA . LYS A 1 194 ? 51.618 12.775 -13.215 1.00 93.44 194 LYS A CA 1
ATOM 1511 C C . LYS A 1 194 ? 52.372 13.045 -14.518 1.00 93.44 194 LYS A C 1
ATOM 1513 O O . LYS A 1 194 ? 53.470 13.595 -14.445 1.00 93.44 194 LYS A O 1
ATOM 1518 N N . ALA A 1 195 ? 51.789 12.718 -15.671 1.00 93.62 195 ALA A N 1
ATOM 1519 C CA . ALA A 1 195 ? 52.393 12.984 -16.978 1.00 93.62 195 ALA A CA 1
ATOM 1520 C C . ALA A 1 195 ? 52.619 14.491 -17.203 1.00 93.62 195 ALA A C 1
ATOM 1522 O O . ALA A 1 195 ? 53.743 14.916 -17.471 1.00 93.62 195 ALA A O 1
ATOM 1523 N N . LEU A 1 196 ? 51.603 15.322 -16.945 1.00 93.75 196 LEU A N 1
ATOM 1524 C CA . LEU A 1 196 ? 51.714 16.783 -17.066 1.00 93.75 196 LEU A CA 1
ATOM 1525 C C . LEU A 1 196 ? 52.789 17.376 -16.142 1.00 93.75 196 LEU A C 1
ATOM 1527 O O . LEU A 1 196 ? 53.508 18.300 -16.522 1.00 93.75 196 LEU A O 1
ATOM 1531 N N . ARG A 1 197 ? 52.948 16.844 -14.921 1.00 92.94 197 ARG A N 1
ATOM 1532 C CA . ARG A 1 197 ? 54.023 17.275 -14.007 1.00 92.94 197 ARG A CA 1
ATOM 1533 C C . ARG A 1 197 ? 55.413 16.954 -14.554 1.00 92.94 197 ARG A C 1
ATOM 1535 O O . ARG A 1 197 ? 56.326 17.757 -14.361 1.00 92.94 197 ARG A O 1
ATOM 1542 N N . GLN A 1 198 ? 55.580 15.809 -15.213 1.00 92.75 198 GLN A N 1
ATOM 1543 C CA . GLN A 1 198 ? 56.847 15.427 -15.840 1.00 92.75 198 GLN A CA 1
ATOM 1544 C C . GLN A 1 198 ? 57.171 16.335 -17.033 1.00 92.75 198 GLN A C 1
ATOM 1546 O O . GLN A 1 198 ? 58.295 16.831 -17.128 1.00 92.75 198 GLN A O 1
ATOM 1551 N N . GLU A 1 199 ? 56.187 16.641 -17.879 1.00 93.50 199 GLU A N 1
ATOM 1552 C CA . GLU A 1 199 ? 56.349 17.588 -18.993 1.00 93.50 199 GLU A CA 1
ATOM 1553 C C . GLU A 1 199 ? 56.684 19.006 -18.507 1.00 93.50 199 GLU A C 1
ATOM 1555 O O . GLU A 1 199 ? 57.600 19.655 -19.023 1.00 93.50 199 GLU A O 1
ATOM 1560 N N . LEU A 1 200 ? 56.009 19.484 -17.456 1.00 93.44 200 LEU A N 1
ATOM 1561 C CA . LEU A 1 200 ? 56.329 20.767 -16.822 1.00 93.44 200 LEU A CA 1
ATOM 1562 C C . LEU A 1 200 ? 57.748 20.795 -16.241 1.00 93.44 200 LEU A C 1
ATOM 1564 O O . LEU A 1 200 ? 58.410 21.831 -16.276 1.00 93.44 200 LEU A O 1
ATOM 1568 N N . ALA A 1 201 ? 58.238 19.680 -15.697 1.00 92.75 201 ALA A N 1
ATOM 1569 C CA . ALA A 1 201 ? 59.611 19.593 -15.209 1.00 92.75 201 ALA A CA 1
ATOM 1570 C C . ALA A 1 201 ? 60.629 19.639 -16.363 1.00 92.75 201 ALA A C 1
ATOM 1572 O O . ALA A 1 201 ? 61.628 20.357 -16.268 1.00 92.75 201 ALA A O 1
ATOM 1573 N N . ALA A 1 202 ? 60.358 18.929 -17.463 1.00 93.31 202 ALA A N 1
ATOM 1574 C CA . ALA A 1 202 ? 61.215 18.917 -18.648 1.00 93.31 202 ALA A CA 1
ATOM 1575 C C . ALA A 1 202 ? 61.297 20.301 -19.314 1.00 93.31 202 ALA A C 1
ATOM 1577 O O . ALA A 1 202 ? 62.391 20.804 -19.575 1.00 93.31 202 ALA A O 1
ATOM 1578 N N . THR A 1 203 ? 60.152 20.958 -19.513 1.00 91.50 203 THR A N 1
ATOM 1579 C CA . THR A 1 203 ? 60.077 22.312 -20.091 1.00 91.50 203 THR A CA 1
ATOM 1580 C C . THR A 1 203 ? 60.763 23.356 -19.211 1.00 91.50 203 THR A C 1
ATOM 1582 O O . THR A 1 203 ? 61.501 24.196 -19.725 1.00 91.50 203 THR A O 1
ATOM 1585 N N . LYS A 1 204 ? 60.612 23.279 -17.881 1.00 94.12 204 LYS A N 1
ATOM 1586 C CA . LYS A 1 204 ? 61.346 24.150 -16.945 1.00 94.12 204 LYS A CA 1
ATOM 1587 C C . LYS A 1 204 ? 62.858 23.966 -17.037 1.00 94.12 204 LYS A C 1
ATOM 1589 O O . LYS A 1 204 ? 63.583 24.958 -16.994 1.00 94.12 204 LYS A O 1
ATOM 1594 N N . LYS A 1 205 ? 63.336 22.724 -17.166 1.00 93.75 205 LYS A N 1
ATOM 1595 C CA . LYS A 1 205 ? 64.767 22.437 -17.323 1.00 93.75 205 LYS A CA 1
ATOM 1596 C C . LYS A 1 205 ? 65.313 23.035 -18.626 1.00 93.75 205 LYS A C 1
ATOM 1598 O O . LYS A 1 205 ? 66.305 23.754 -18.580 1.00 93.75 205 LYS A O 1
ATOM 1603 N N . ALA A 1 206 ? 64.618 22.829 -19.745 1.00 90.94 206 ALA A N 1
ATOM 1604 C CA . ALA A 1 206 ? 64.993 23.414 -21.034 1.00 90.94 206 ALA A CA 1
ATOM 1605 C C . ALA A 1 206 ? 64.995 24.957 -21.002 1.00 90.94 206 ALA A C 1
ATOM 1607 O O . ALA A 1 206 ? 65.892 25.597 -21.547 1.00 90.94 206 ALA A O 1
ATOM 1608 N N . LEU A 1 207 ? 64.026 25.573 -20.314 1.00 91.31 207 LEU A N 1
ATOM 1609 C CA . LEU A 1 207 ? 63.974 27.027 -20.133 1.00 91.31 207 LEU A CA 1
ATOM 1610 C C . LEU A 1 207 ? 65.152 27.539 -19.290 1.00 91.31 207 LEU A C 1
ATOM 1612 O O . LEU A 1 207 ? 65.717 28.586 -19.605 1.00 91.31 207 LEU A O 1
ATOM 1616 N N . ALA A 1 208 ? 65.559 26.798 -18.255 1.00 88.56 208 ALA A N 1
ATOM 1617 C CA . ALA A 1 208 ? 66.739 27.131 -17.462 1.00 88.56 208 ALA A CA 1
ATOM 1618 C C . ALA A 1 208 ? 68.027 27.075 -18.305 1.00 88.56 208 ALA A C 1
ATOM 1620 O O . ALA A 1 208 ? 68.825 28.011 -18.240 1.00 88.56 208 ALA A O 1
ATOM 1621 N N . GLU A 1 209 ? 68.190 26.049 -19.144 1.00 89.88 209 GLU A N 1
ATOM 1622 C CA . GLU A 1 209 ? 69.324 25.903 -20.072 1.00 89.88 209 GLU A CA 1
ATOM 1623 C C . GLU A 1 209 ? 69.372 27.049 -21.104 1.00 89.88 209 GLU A C 1
ATOM 1625 O O . GLU A 1 209 ? 70.406 27.701 -21.272 1.00 89.88 209 GLU A O 1
ATOM 1630 N N . LEU A 1 210 ? 68.235 27.390 -21.722 1.00 88.75 210 LEU A N 1
ATOM 1631 C CA . LEU A 1 210 ? 68.120 28.546 -22.626 1.00 88.75 210 LEU A CA 1
ATOM 1632 C C . LEU A 1 210 ? 68.414 29.877 -21.916 1.00 88.75 210 LEU A C 1
ATOM 1634 O O . LEU A 1 210 ? 69.082 30.750 -22.465 1.00 88.75 210 LEU A O 1
ATOM 1638 N N . SER A 1 211 ? 67.962 30.041 -20.671 1.00 87.50 211 SER A N 1
ATOM 1639 C CA . SER A 1 211 ? 68.263 31.246 -19.890 1.00 87.50 211 SER A CA 1
ATOM 1640 C C . SER A 1 211 ? 69.751 31.369 -19.536 1.00 87.50 211 SER A C 1
ATOM 1642 O O . SER A 1 211 ? 70.262 32.485 -19.434 1.00 87.50 211 SER A O 1
ATOM 1644 N N . GLY A 1 212 ? 70.449 30.241 -19.362 1.00 84.25 212 GLY A N 1
ATOM 1645 C CA . GLY A 1 212 ? 71.894 30.192 -19.145 1.00 84.25 212 GLY A CA 1
ATOM 1646 C C . GLY A 1 212 ? 72.658 30.632 -20.391 1.00 84.25 212 GLY A C 1
ATOM 1647 O O . GLY A 1 212 ? 73.434 31.582 -20.328 1.00 84.25 212 GLY A O 1
ATOM 1648 N N . THR A 1 213 ? 72.340 30.035 -21.541 1.00 85.19 213 THR A N 1
ATOM 1649 C CA . THR A 1 213 ? 72.974 30.381 -22.829 1.00 85.19 213 THR A CA 1
ATOM 1650 C C . THR A 1 213 ? 72.735 31.840 -23.242 1.00 85.19 213 THR A C 1
ATOM 1652 O O . THR A 1 213 ? 73.645 32.498 -23.745 1.00 85.19 213 THR A O 1
ATOM 1655 N N . LEU A 1 214 ? 71.551 32.406 -22.970 1.00 83.44 214 LEU A N 1
ATOM 1656 C CA . LEU A 1 214 ? 71.283 33.834 -23.198 1.00 83.44 214 LEU A CA 1
ATOM 1657 C C . LEU A 1 214 ? 72.151 34.753 -22.325 1.00 83.44 214 LEU A C 1
ATOM 1659 O O . LEU A 1 214 ? 72.586 35.805 -22.796 1.00 83.44 214 LEU A O 1
ATOM 1663 N N . LYS A 1 215 ? 72.416 34.376 -21.068 1.00 83.31 215 LYS A N 1
ATOM 1664 C CA . LYS A 1 215 ? 73.309 35.141 -20.181 1.00 83.31 215 LYS A CA 1
ATOM 1665 C C . LYS A 1 215 ? 74.760 35.077 -20.656 1.00 83.31 215 LYS A C 1
ATOM 1667 O O . LYS A 1 215 ? 75.436 36.100 -20.633 1.00 83.31 215 LYS A O 1
ATOM 1672 N N . GLU A 1 216 ? 75.210 33.918 -21.128 1.00 80.94 216 GLU A N 1
ATOM 1673 C CA . GLU A 1 216 ? 76.553 33.733 -21.696 1.00 80.94 216 GLU A CA 1
ATOM 1674 C C . GLU A 1 216 ? 76.744 34.555 -22.982 1.00 80.94 216 GLU A C 1
ATOM 1676 O O . GLU A 1 216 ? 77.724 35.290 -23.109 1.00 80.94 216 GLU A O 1
ATOM 1681 N N . LEU A 1 217 ? 75.769 34.537 -23.900 1.00 77.44 217 LEU A N 1
ATOM 1682 C CA . LEU A 1 217 ? 75.791 35.376 -25.106 1.00 77.44 217 LEU A CA 1
ATOM 1683 C C . LEU A 1 217 ? 75.750 36.879 -24.786 1.00 77.44 217 LEU A C 1
ATOM 1685 O O . LEU A 1 217 ? 76.390 37.670 -25.477 1.00 77.44 217 LEU A O 1
ATOM 1689 N N . ALA A 1 218 ? 75.026 37.292 -23.740 1.00 74.50 218 ALA A N 1
ATOM 1690 C CA . ALA A 1 218 ? 75.000 38.686 -23.295 1.00 74.50 218 ALA A CA 1
ATOM 1691 C C . ALA A 1 218 ? 76.343 39.144 -22.695 1.00 74.50 218 ALA A C 1
ATOM 1693 O O . ALA A 1 218 ? 76.713 40.306 -22.850 1.00 74.50 218 ALA A O 1
ATOM 1694 N N . GLN A 1 219 ? 77.087 38.247 -22.041 1.00 72.94 219 GLN A N 1
ATOM 1695 C CA . GLN A 1 219 ? 78.433 38.533 -21.529 1.00 72.94 219 GLN A CA 1
ATOM 1696 C C . GLN A 1 219 ? 79.468 38.616 -22.660 1.00 72.94 219 GLN A C 1
ATOM 1698 O O . GLN A 1 219 ? 80.295 39.522 -22.650 1.00 72.94 219 GLN A O 1
ATOM 1703 N N . ALA A 1 220 ? 79.372 37.749 -23.673 1.00 70.69 220 ALA A N 1
ATOM 1704 C CA . ALA A 1 220 ? 80.259 37.762 -24.841 1.00 70.69 220 ALA A CA 1
ATOM 1705 C C . ALA A 1 220 ? 80.074 38.987 -25.759 1.00 70.69 220 ALA A C 1
ATOM 1707 O O . ALA A 1 220 ? 80.968 39.315 -26.527 1.00 70.69 220 ALA A O 1
ATOM 1708 N N . LYS A 1 221 ? 78.919 39.663 -25.697 1.00 66.62 221 LYS A N 1
ATOM 1709 C CA . LYS A 1 221 ? 78.623 40.871 -26.491 1.00 66.62 221 LYS A CA 1
ATOM 1710 C C . LYS A 1 221 ? 79.066 42.182 -25.823 1.00 66.62 221 LYS A C 1
ATOM 1712 O O . LYS A 1 221 ? 79.015 43.222 -26.471 1.00 66.62 221 LYS A O 1
ATOM 1717 N N . ASN A 1 222 ? 79.434 42.131 -24.540 1.00 57.34 222 ASN A N 1
ATOM 1718 C CA . ASN A 1 222 ? 79.862 43.275 -23.722 1.00 57.34 222 ASN A CA 1
ATOM 1719 C C . ASN A 1 222 ? 81.380 43.268 -23.423 1.00 57.34 222 ASN A C 1
ATOM 1721 O O . ASN A 1 222 ? 81.832 44.060 -22.596 1.00 57.34 222 ASN A O 1
ATOM 1725 N N . ALA A 1 223 ? 82.138 42.377 -24.069 1.00 52.31 223 ALA A N 1
ATOM 1726 C CA . ALA A 1 223 ? 83.602 42.346 -24.105 1.00 52.31 223 ALA A CA 1
ATOM 1727 C C . ALA A 1 223 ? 84.078 42.742 -25.508 1.00 52.31 223 ALA A C 1
ATOM 1729 O O . ALA A 1 223 ? 85.134 43.407 -25.596 1.00 52.31 223 ALA A O 1
#

Secondary structure (DSSP, 8-state):
-----------GGGGGSS----EEEEEEESSTTPPPPS-HHHHHHHHHHHH---SEEEEEGGGTEEEEEE--HHHHHHHTT--B-TT--BEEEEE-TTTT--------GGGSSS-HHHHHHHTGGGT---S--HHHHHHHHHHHHHHHHT--HHHHHHHHHHHH---HHHHHHHHHHHHHHHHHHHHHHHHHHHHHHHHHHHHHHHHHHHHHHHHHHHHHT--

Organism: Culex pipiens pipiens (NCBI:txid38569)

Radius of gyration: 36.57 Å; chains: 1; bounding box: 117×84×57 Å

Foldseek 3Di:
DDDPPDPPPDDPVPVPPDFQQKFKKKKAQPDPPDFDPPDVCQVQVQLCVQQRDADDKDADDVRRMIIGIHRDPSSVVRVQPDQATPVRGGIHMGTDPPPSDDDDDDDDPVCPPPDQVRVCVVCVVVVDPGPDDPVVVLVVQLVVQCVVVVDDSVVSNVVSCVVPPDDPVNVVVVVVVVVVVVVVVVVVVVVVVVVVVVVVVVVVVVVVVVVVVVVVVVVVVVD